Protein AF-A0A814PQA2-F1 (afdb_monomer)

InterPro domains:
  IPR002017 Spectrin repeat [PF00435] (131-188)
  IPR018159 Spectrin/alpha-actinin [SM00150] (56-127)
  IPR018159 Spectrin/alpha-actinin [cd00176] (54-188)

Foldseek 3Di:
DDPDPPPPPPPPPDPPPQPDPVSVVVVVVVVVVVVVVVVVVVVVVVVVVVVVVVVVVVVVVLVVLVVVLVVLVVCCPPVVVVLLVVLVVCVVVVPPCNVVSVVVNVVSVVVSVVSVVVSVVSVVVSVVVVVVVVLVVLVVVVVVVVVVLVVVVPDPCVVDPPPVVVVVVVVVVSVVVVVVCVVSVCVSVVD

Secondary structure (DSSP, 8-state):
-------------------SHHHHHHHHHHHHHHHHHHHHHHHHHHHHHHHHHHHHHHHHHHHHHHHHHHHHHHHHHTHHHHHHHHHHHHHHTT-TTHHHHHHHHHHHHHHHHHHHHHHHHHHHHHHHHHHHHHHHHHHHHHHHHHHHHHHHHT--GGGS-TTHHHHHHHHHHHHHHHHHHHHHHHHHH--

Sequence (191 aa):
MPKTVEIDPLDAREIQVLETAEDIQARRDQVLTHFQNFKDAAKYRREKLEDSREYQYFKRDADELEIWINEKLQICSQDGKALDEFGRQLLDNQHYSSDLIREKLDLLSKSRVLLLDKISEKRRMLQNTSNYFTFERDCDELKLWAKEKLKMALTKDYMDTLNINLKCQKHQQFLNELAAYQPKMDSVILN

Structure (mmCIF, N/CA/C/O backbone):
data_AF-A0A814PQA2-F1
#
_entry.id   AF-A0A814PQA2-F1
#
loop_
_atom_site.group_PDB
_atom_site.id
_atom_site.type_symbol
_atom_site.label_atom_id
_atom_site.label_alt_id
_atom_site.label_comp_id
_atom_site.label_asym_id
_atom_site.label_entity_id
_atom_site.label_seq_id
_atom_site.pdbx_PDB_ins_code
_atom_site.Cartn_x
_atom_site.Cartn_y
_atom_site.Cartn_z
_atom_site.occupancy
_atom_site.B_iso_or_equiv
_atom_site.auth_seq_id
_atom_site.auth_comp_id
_atom_site.auth_asym_id
_atom_site.auth_atom_id
_atom_site.pdbx_PDB_model_num
ATOM 1 N N . MET A 1 1 ? 18.345 3.958 -5.032 1.00 36.75 1 MET A N 1
ATOM 2 C CA . MET A 1 1 ? 19.522 4.593 -5.665 1.00 36.75 1 MET A CA 1
ATOM 3 C C . MET A 1 1 ? 19.108 5.156 -7.016 1.00 36.75 1 MET A C 1
ATOM 5 O O . MET A 1 1 ? 18.357 4.480 -7.712 1.00 36.75 1 MET A O 1
ATOM 9 N N . PRO A 1 2 ? 19.494 6.395 -7.359 1.00 34.91 2 PRO A N 1
ATOM 10 C CA . PRO A 1 2 ? 19.131 6.997 -8.636 1.00 34.91 2 PRO A CA 1
ATOM 11 C C . PRO A 1 2 ? 19.832 6.227 -9.760 1.00 34.91 2 PRO A C 1
ATOM 13 O O . PRO A 1 2 ? 21.045 6.046 -9.719 1.00 34.91 2 PRO A O 1
ATOM 16 N N . LYS A 1 3 ? 19.065 5.741 -10.744 1.00 40.59 3 LYS A N 1
ATOM 17 C CA . LYS A 1 3 ? 19.622 5.149 -11.963 1.00 40.59 3 LYS A CA 1
ATOM 18 C C . LYS A 1 3 ? 20.429 6.233 -12.672 1.00 40.59 3 LYS A C 1
ATOM 20 O O . LYS A 1 3 ? 19.851 7.199 -13.173 1.00 40.59 3 LYS A O 1
ATOM 25 N N . THR A 1 4 ? 21.749 6.081 -12.679 1.00 35.53 4 THR A N 1
ATOM 26 C CA . THR A 1 4 ? 22.634 6.787 -13.598 1.00 35.53 4 THR A CA 1
ATOM 27 C C . THR A 1 4 ? 22.129 6.450 -14.993 1.00 35.53 4 THR A C 1
ATOM 29 O O . THR A 1 4 ? 22.184 5.300 -15.421 1.00 35.53 4 THR A O 1
ATOM 32 N N . VAL A 1 5 ? 21.528 7.426 -15.668 1.00 43.16 5 VAL A N 1
ATOM 33 C CA . VAL A 1 5 ? 21.372 7.350 -17.116 1.00 43.16 5 VAL A CA 1
ATOM 34 C C . VAL A 1 5 ? 22.805 7.280 -17.625 1.00 43.16 5 VAL A C 1
ATOM 36 O O . VAL A 1 5 ? 23.539 8.252 -17.460 1.00 43.16 5 VAL A O 1
ATOM 39 N N . GLU A 1 6 ? 23.240 6.115 -18.109 1.00 37.78 6 GLU A N 1
ATOM 40 C CA . GLU A 1 6 ? 24.481 6.012 -18.873 1.00 37.78 6 GLU A CA 1
ATOM 41 C C . GLU A 1 6 ? 24.311 6.960 -20.058 1.00 37.78 6 GLU A C 1
ATOM 43 O O . GLU A 1 6 ? 23.588 6.677 -21.013 1.00 37.78 6 GLU A O 1
ATOM 48 N N . ILE A 1 7 ? 24.884 8.154 -19.926 1.00 43.78 7 ILE A N 1
ATOM 49 C CA . ILE A 1 7 ? 25.103 9.044 -21.049 1.00 43.78 7 ILE A CA 1
ATOM 50 C C . ILE A 1 7 ? 26.187 8.323 -21.833 1.00 43.78 7 ILE A C 1
ATOM 52 O O . ILE A 1 7 ? 27.337 8.290 -21.395 1.00 43.78 7 ILE A O 1
ATOM 56 N N . ASP A 1 8 ? 25.773 7.663 -22.913 1.00 45.12 8 ASP A N 1
ATOM 57 C CA . ASP A 1 8 ? 26.665 7.094 -23.917 1.00 45.12 8 ASP A CA 1
ATOM 58 C C . ASP A 1 8 ? 27.772 8.136 -24.166 1.00 45.12 8 ASP A C 1
ATOM 60 O O . ASP A 1 8 ? 27.434 9.293 -24.468 1.00 45.12 8 ASP A O 1
ATOM 64 N N . PRO A 1 9 ? 29.057 7.818 -23.893 1.00 43.25 9 PRO A N 1
ATOM 65 C CA . PRO A 1 9 ? 30.121 8.795 -24.026 1.00 43.25 9 PRO A CA 1
ATOM 66 C C . PRO A 1 9 ? 30.041 9.297 -25.452 1.00 43.25 9 PRO A C 1
ATOM 68 O O . PRO A 1 9 ? 29.986 8.465 -26.351 1.00 43.25 9 PRO A O 1
ATOM 71 N N . LEU A 1 10 ? 29.955 10.624 -25.620 1.00 45.09 10 LEU A N 1
ATOM 72 C CA . LEU A 1 10 ? 29.924 11.297 -26.914 1.00 45.09 10 LEU A CA 1
ATOM 73 C C . LEU A 1 10 ? 30.873 10.570 -27.855 1.00 45.09 10 LEU A C 1
ATOM 75 O O . LEU A 1 10 ? 32.088 10.758 -27.795 1.00 45.09 10 LEU A O 1
ATOM 79 N N . ASP A 1 11 ? 30.278 9.706 -28.672 1.00 44.72 11 ASP A N 1
ATOM 80 C CA . ASP A 1 11 ? 30.928 9.049 -29.776 1.00 44.72 11 ASP A CA 1
ATOM 81 C C . ASP A 1 11 ? 31.532 10.210 -30.549 1.00 44.72 11 ASP A C 1
ATOM 83 O O . ASP A 1 11 ? 30.814 11.148 -30.929 1.00 44.72 11 ASP A O 1
ATOM 87 N N . ALA A 1 12 ? 32.860 10.245 -30.619 1.00 45.31 12 ALA A N 1
ATOM 88 C CA . ALA A 1 12 ? 33.601 11.247 -31.358 1.00 45.31 12 ALA A CA 1
ATOM 89 C C . ALA A 1 12 ? 33.319 10.974 -32.835 1.00 45.31 12 ALA A C 1
ATOM 91 O O . ALA A 1 12 ? 34.151 10.436 -33.557 1.00 45.31 12 ALA A O 1
ATOM 92 N N . ARG A 1 13 ? 32.081 11.254 -33.251 1.00 50.56 13 ARG A N 1
ATOM 93 C CA . ARG A 1 13 ? 31.590 11.010 -34.591 1.00 50.56 13 ARG A CA 1
ATOM 94 C C . ARG A 1 13 ? 32.441 11.882 -35.481 1.00 50.56 13 ARG A C 1
ATOM 96 O O . ARG A 1 13 ? 32.451 13.105 -35.315 1.00 50.56 13 ARG A O 1
ATOM 103 N N . GLU A 1 14 ? 33.172 11.224 -36.373 1.00 48.69 14 GLU A N 1
ATOM 104 C CA . GLU A 1 14 ? 33.804 11.838 -37.529 1.00 48.69 14 GLU A CA 1
ATOM 105 C C . GLU A 1 14 ? 32.905 12.972 -38.024 1.00 48.69 14 GLU A C 1
ATOM 107 O O . GLU A 1 14 ? 31.704 12.779 -38.241 1.00 48.69 14 GLU A O 1
ATOM 112 N N . ILE A 1 15 ? 33.458 14.183 -38.105 1.00 53.94 15 ILE A N 1
ATOM 113 C CA . ILE A 1 15 ? 32.728 15.337 -38.620 1.00 53.94 15 ILE A CA 1
ATOM 114 C C . ILE A 1 15 ? 32.440 15.024 -40.087 1.00 53.94 15 ILE A C 1
ATOM 116 O O . ILE A 1 15 ? 33.298 15.199 -40.948 1.00 53.94 15 ILE A O 1
ATOM 120 N N . GLN A 1 16 ? 31.249 14.492 -40.349 1.00 60.44 16 GLN A N 1
ATOM 121 C CA . GLN A 1 16 ? 30.811 14.139 -41.687 1.00 60.44 16 GLN A CA 1
ATOM 122 C C . GLN A 1 16 ? 30.688 15.442 -42.485 1.00 60.44 16 GLN A C 1
ATOM 124 O O . GLN A 1 16 ? 29.898 16.322 -42.129 1.00 60.44 16 GLN A O 1
ATOM 129 N N . VAL A 1 17 ? 31.527 15.600 -43.510 1.00 68.69 17 VAL A N 1
ATOM 130 C CA . VAL A 1 17 ? 31.491 16.763 -44.401 1.00 68.69 17 VAL A CA 1
ATOM 131 C C . VAL A 1 17 ? 30.177 16.692 -45.177 1.00 68.69 17 VAL A C 1
ATOM 133 O O . VAL A 1 17 ? 29.925 15.725 -45.887 1.00 68.69 17 VAL A O 1
ATOM 136 N N . LEU A 1 18 ? 29.302 17.677 -44.972 1.00 73.56 18 LEU A N 1
ATOM 137 C CA . LEU A 1 18 ? 28.007 17.754 -45.647 1.00 73.56 18 LEU A CA 1
ATOM 138 C C . LEU A 1 18 ? 28.237 18.386 -47.025 1.00 73.56 18 LEU A C 1
ATOM 140 O O . LEU A 1 18 ? 28.401 19.603 -47.120 1.00 73.56 18 LEU A O 1
ATOM 144 N N . GLU A 1 19 ? 28.309 17.569 -48.073 1.00 72.81 19 GLU A N 1
ATOM 145 C CA . GLU A 1 19 ? 28.659 18.025 -49.427 1.00 72.81 19 GLU A CA 1
ATOM 146 C C . GLU A 1 19 ? 27.420 18.337 -50.277 1.00 72.81 19 GLU A C 1
ATOM 148 O O . GLU A 1 19 ? 27.495 19.123 -51.224 1.00 72.81 19 GLU A O 1
ATOM 153 N N . THR A 1 20 ? 26.260 17.776 -49.919 1.00 83.00 20 THR A N 1
ATOM 154 C CA . THR A 1 20 ? 25.010 17.927 -50.673 1.00 83.00 20 THR A CA 1
ATOM 155 C C . THR A 1 20 ? 23.864 18.498 -49.832 1.00 83.00 20 THR A C 1
ATOM 157 O O . THR A 1 20 ? 23.856 18.456 -48.599 1.00 83.00 20 THR A O 1
ATOM 160 N N . ALA A 1 21 ? 22.838 19.027 -50.508 1.00 83.31 21 ALA A N 1
ATOM 161 C CA . ALA A 1 21 ? 21.608 19.471 -49.850 1.00 83.31 21 ALA A CA 1
ATOM 162 C C . ALA A 1 21 ? 20.880 18.319 -49.125 1.00 83.31 21 ALA A C 1
ATOM 164 O O . ALA A 1 21 ? 20.227 18.552 -48.107 1.00 83.31 21 ALA A O 1
ATOM 165 N N . GLU A 1 22 ? 21.023 17.085 -49.617 1.00 87.31 22 GLU A N 1
ATOM 166 C CA . GLU A 1 22 ? 20.466 15.880 -48.998 1.00 87.31 22 GLU A CA 1
ATOM 167 C C . GLU A 1 22 ? 21.174 15.547 -47.678 1.00 87.31 22 GLU A C 1
ATOM 169 O O . GLU A 1 22 ? 20.495 15.256 -46.694 1.00 87.31 22 GLU A O 1
ATOM 174 N N . ASP A 1 23 ? 22.501 15.700 -47.599 1.00 82.00 23 ASP A N 1
ATOM 175 C CA . ASP A 1 23 ? 23.265 15.492 -46.357 1.00 82.00 23 ASP A CA 1
ATOM 176 C C . ASP A 1 23 ? 22.844 16.481 -45.263 1.00 82.00 23 ASP A C 1
ATOM 178 O O . ASP A 1 23 ? 22.648 16.118 -44.098 1.00 82.00 23 ASP A O 1
ATOM 182 N N . ILE A 1 24 ? 22.649 17.748 -45.644 1.00 85.25 24 ILE A N 1
ATOM 183 C CA . ILE A 1 24 ? 22.168 18.798 -44.739 1.00 85.25 24 ILE A CA 1
ATOM 184 C C . ILE A 1 24 ? 20.752 18.472 -44.250 1.00 85.25 24 ILE A C 1
ATOM 186 O O . ILE A 1 24 ? 20.459 18.623 -43.058 1.00 85.25 24 ILE A O 1
ATOM 190 N N . GLN A 1 25 ? 19.880 17.999 -45.142 1.00 88.75 25 GLN A N 1
ATOM 191 C CA . GLN A 1 25 ? 18.512 17.628 -44.796 1.00 88.75 25 GLN A CA 1
ATOM 192 C C . GLN A 1 25 ? 18.475 16.399 -43.873 1.00 88.75 25 GLN A C 1
ATOM 194 O O . GLN A 1 25 ? 17.820 16.443 -42.833 1.00 88.75 25 GLN A O 1
ATOM 199 N N . ALA A 1 26 ? 19.260 15.360 -44.159 1.00 85.62 26 ALA A N 1
ATOM 200 C CA . ALA A 1 26 ? 19.385 14.185 -43.300 1.00 85.62 26 ALA A CA 1
ATOM 201 C C . ALA A 1 26 ? 19.917 14.553 -41.905 1.00 85.62 26 ALA A C 1
ATOM 203 O O . ALA A 1 26 ? 19.399 14.086 -40.885 1.00 85.62 26 ALA A O 1
ATOM 204 N N . ARG A 1 27 ? 20.916 15.445 -41.830 1.00 85.06 27 ARG A N 1
ATOM 205 C CA . ARG A 1 27 ? 21.445 15.929 -40.550 1.00 85.06 27 ARG A CA 1
ATOM 206 C C . ARG A 1 27 ? 20.398 16.717 -39.766 1.00 85.06 27 ARG A C 1
ATOM 208 O O . ARG A 1 27 ? 20.281 16.532 -38.552 1.00 85.06 27 ARG A O 1
ATOM 215 N N . ARG A 1 28 ? 19.617 17.562 -40.441 1.00 87.31 28 ARG A N 1
ATOM 216 C CA . ARG A 1 28 ? 18.492 18.289 -39.840 1.00 87.31 28 ARG A CA 1
ATOM 217 C C . ARG A 1 28 ? 17.447 17.326 -39.281 1.00 87.31 28 ARG A C 1
ATOM 219 O O . ARG A 1 28 ? 17.040 17.493 -38.133 1.00 87.31 28 ARG A O 1
ATOM 226 N N . ASP A 1 29 ? 17.057 16.309 -40.041 1.00 92.62 29 ASP A N 1
ATOM 227 C CA . ASP A 1 29 ? 16.039 15.342 -39.622 1.00 92.62 29 ASP A CA 1
ATOM 228 C C . ASP A 1 29 ? 16.511 14.493 -38.435 1.00 92.62 29 ASP A C 1
ATOM 230 O O . ASP A 1 29 ? 15.745 14.260 -37.494 1.00 92.62 29 ASP A O 1
ATOM 234 N N . GLN A 1 30 ? 17.796 14.124 -38.392 1.00 89.31 30 GLN A N 1
ATOM 235 C CA . GLN A 1 30 ? 18.396 13.493 -37.213 1.00 89.31 30 GLN A CA 1
ATOM 236 C C . GLN A 1 30 ? 18.302 14.389 -35.975 1.00 89.31 30 GLN A C 1
ATOM 238 O O . GLN A 1 30 ? 17.867 13.922 -34.920 1.00 89.31 30 GLN A O 1
ATOM 243 N N . VAL A 1 31 ? 18.690 15.665 -36.089 1.00 91.25 31 VAL A N 1
ATOM 244 C CA . VAL A 1 31 ? 18.650 16.623 -34.971 1.00 91.25 31 VAL A CA 1
ATOM 245 C C . VAL A 1 31 ? 17.216 16.833 -34.486 1.00 91.25 31 VAL A C 1
ATOM 247 O O . VAL A 1 31 ? 16.972 16.799 -33.280 1.00 91.25 31 VAL A O 1
ATOM 250 N N . LEU A 1 32 ? 16.258 16.991 -35.403 1.00 92.69 32 LEU A N 1
ATOM 251 C CA . LEU A 1 32 ? 14.841 17.129 -35.063 1.00 92.69 32 LEU A CA 1
ATOM 252 C C . LEU A 1 32 ? 14.309 15.882 -34.349 1.00 92.69 32 LEU A C 1
ATOM 254 O O . LEU A 1 32 ? 13.654 16.006 -33.316 1.00 92.69 32 LEU A O 1
ATOM 258 N N . THR A 1 33 ? 14.658 14.692 -34.840 1.00 92.50 33 THR A N 1
ATOM 259 C CA . THR A 1 33 ? 14.286 13.417 -34.210 1.00 92.50 33 THR A CA 1
ATOM 260 C C . THR A 1 33 ? 14.880 13.295 -32.806 1.00 92.50 33 THR A C 1
ATOM 262 O O . THR A 1 33 ? 14.175 12.947 -31.862 1.00 92.50 33 THR A O 1
ATOM 265 N N . HIS A 1 34 ? 16.160 13.633 -32.625 1.00 90.94 34 HIS A N 1
ATOM 266 C CA . HIS A 1 34 ? 16.811 13.586 -31.310 1.00 90.94 34 HIS A CA 1
ATOM 267 C C . HIS A 1 34 ? 16.177 14.576 -30.332 1.00 90.94 34 HIS A C 1
ATOM 269 O O . HIS A 1 34 ? 15.944 14.241 -29.171 1.00 90.94 34 HIS A O 1
ATOM 275 N N . PHE A 1 35 ? 15.858 15.783 -30.800 1.00 90.75 35 PHE A N 1
ATOM 276 C CA . PHE A 1 35 ? 15.191 16.784 -29.980 1.00 90.75 35 PHE A CA 1
ATOM 277 C C . PHE A 1 35 ? 13.774 16.356 -29.586 1.00 90.75 35 PHE A C 1
ATOM 279 O O . PHE A 1 35 ? 13.361 16.586 -28.448 1.00 90.75 35 PHE A O 1
ATOM 286 N N . GLN A 1 36 ? 13.046 15.693 -30.489 1.00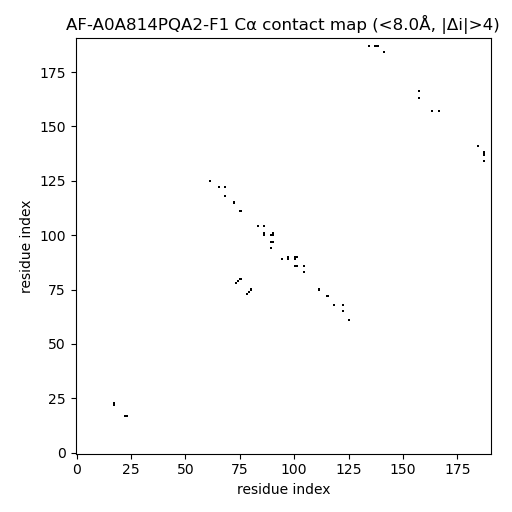 92.62 36 GLN A N 1
ATOM 287 C CA . GLN A 1 36 ? 11.733 15.133 -30.185 1.00 92.62 36 GLN A CA 1
ATOM 288 C C . GLN A 1 36 ? 11.833 14.017 -29.135 1.00 92.62 36 GLN A C 1
ATOM 290 O O . GLN A 1 36 ? 11.173 14.101 -28.102 1.00 92.62 36 GLN A O 1
ATOM 295 N N . ASN A 1 37 ? 12.750 13.062 -29.315 1.00 90.81 37 ASN A N 1
ATOM 296 C CA . ASN A 1 37 ? 13.004 12.000 -28.335 1.00 90.81 37 ASN A CA 1
ATOM 297 C C . ASN A 1 37 ? 13.375 12.562 -26.953 1.00 90.81 37 ASN A C 1
ATOM 299 O O . ASN A 1 37 ? 12.915 12.063 -25.926 1.00 90.81 37 ASN A O 1
ATOM 303 N N . PHE A 1 38 ? 14.187 13.623 -26.911 1.00 90.31 38 PHE A N 1
ATOM 304 C CA . PHE A 1 38 ? 14.533 14.308 -25.666 1.00 90.31 38 PHE A CA 1
ATOM 305 C C . PHE A 1 38 ? 13.305 14.928 -24.986 1.00 90.31 38 PHE A C 1
ATOM 307 O O . PHE A 1 38 ? 13.135 14.771 -23.776 1.00 90.31 38 PHE A O 1
ATOM 314 N N . LYS A 1 39 ? 12.430 15.606 -25.743 1.00 94.38 39 LYS A N 1
ATOM 315 C CA . LYS A 1 39 ? 11.179 16.162 -25.205 1.00 94.38 39 LYS A CA 1
ATOM 316 C C . LYS A 1 39 ? 10.282 15.076 -24.627 1.00 94.38 39 LYS A C 1
ATOM 318 O O . LYS A 1 39 ? 9.760 15.251 -23.525 1.00 94.38 39 LYS A O 1
ATOM 323 N N . ASP A 1 40 ? 10.143 13.962 -25.335 1.00 93.50 40 ASP A N 1
ATOM 324 C CA . ASP A 1 40 ? 9.318 12.840 -24.892 1.00 93.50 40 ASP A CA 1
ATOM 325 C C . ASP A 1 40 ? 9.893 12.211 -23.613 1.00 93.50 40 ASP A C 1
ATOM 327 O O . ASP A 1 40 ? 9.163 11.996 -22.644 1.00 93.50 40 ASP A O 1
ATOM 331 N N . ALA A 1 41 ? 11.217 12.037 -23.536 1.00 88.62 41 ALA A N 1
ATOM 332 C CA . ALA A 1 41 ? 11.896 11.562 -22.330 1.00 88.62 41 ALA A CA 1
ATOM 333 C C . ALA A 1 41 ? 11.748 12.530 -21.139 1.00 88.62 41 ALA A C 1
ATOM 335 O O . ALA A 1 41 ? 11.527 12.095 -20.004 1.00 88.62 41 ALA A O 1
ATOM 336 N N . ALA A 1 42 ? 11.840 13.842 -21.375 1.00 90.88 42 ALA A N 1
ATOM 337 C CA . ALA A 1 42 ? 11.650 14.857 -20.341 1.00 90.88 42 ALA A CA 1
ATOM 338 C C . ALA A 1 42 ? 10.205 14.870 -19.815 1.00 90.88 42 ALA A C 1
ATOM 340 O O . ALA A 1 42 ? 9.992 14.941 -18.600 1.00 90.88 42 ALA A O 1
ATOM 341 N N . LYS A 1 43 ? 9.216 14.744 -20.710 1.00 92.94 43 LYS A N 1
ATOM 342 C CA . LYS A 1 43 ? 7.798 14.628 -20.347 1.00 92.94 43 LYS A CA 1
ATOM 343 C C . LYS A 1 43 ? 7.546 13.373 -19.512 1.00 92.94 43 LYS A C 1
ATOM 345 O O . LYS A 1 43 ? 6.982 13.488 -18.427 1.00 92.94 43 LYS A O 1
ATOM 350 N N . TYR A 1 44 ? 8.044 12.224 -19.963 1.00 89.75 44 TYR A N 1
ATOM 351 C CA . TYR A 1 44 ? 7.936 10.960 -19.237 1.00 89.75 44 TYR A CA 1
ATOM 352 C C . TYR A 1 44 ? 8.557 11.044 -17.835 1.00 89.75 44 TYR A C 1
ATOM 354 O O . TYR A 1 44 ? 7.964 10.608 -16.850 1.00 89.75 44 TYR A O 1
ATOM 362 N N . ARG A 1 45 ? 9.740 11.662 -17.705 1.00 90.50 45 ARG A N 1
ATOM 363 C CA . ARG A 1 45 ? 10.377 11.868 -16.396 1.00 90.50 45 ARG A CA 1
ATOM 364 C C . ARG A 1 45 ? 9.508 12.714 -15.466 1.00 90.50 45 ARG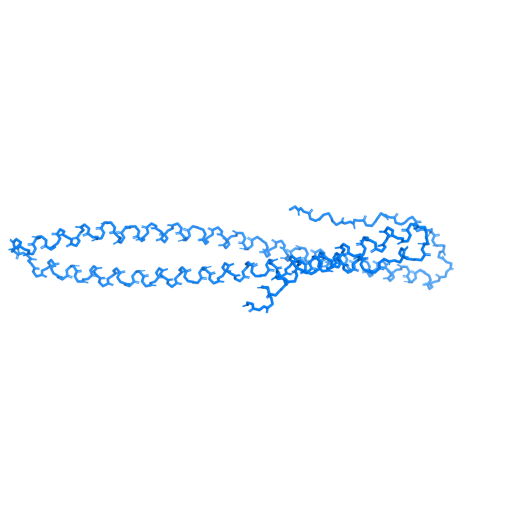 A C 1
ATOM 366 O O . ARG A 1 45 ? 9.431 12.399 -14.283 1.00 90.50 45 ARG A O 1
ATOM 373 N N . ARG A 1 46 ? 8.889 13.785 -15.973 1.00 92.50 46 ARG A N 1
ATOM 374 C CA . ARG A 1 46 ? 7.995 14.638 -15.176 1.00 92.50 46 ARG A CA 1
ATOM 375 C C . ARG A 1 46 ? 6.796 13.846 -14.662 1.00 92.50 46 ARG A C 1
ATOM 377 O O . ARG A 1 46 ? 6.539 13.897 -13.467 1.00 92.50 46 ARG A O 1
ATOM 384 N N . GLU A 1 47 ? 6.144 13.077 -15.531 1.00 91.31 47 GLU A N 1
ATOM 385 C CA . GLU A 1 47 ? 5.026 12.199 -15.156 1.00 91.31 47 GLU A CA 1
ATOM 386 C C . GLU A 1 47 ? 5.453 11.217 -14.055 1.00 91.31 47 GLU A C 1
ATOM 388 O O . GLU A 1 47 ? 4.818 11.145 -13.011 1.00 91.31 47 GLU A O 1
ATOM 393 N N . LYS A 1 48 ? 6.618 10.567 -14.188 1.00 86.25 48 LYS A N 1
ATOM 394 C CA . LYS A 1 48 ? 7.129 9.658 -13.145 1.00 86.25 48 LYS A CA 1
ATOM 395 C C . LYS A 1 48 ? 7.489 10.327 -11.822 1.00 86.25 48 LYS A C 1
ATOM 397 O O . LYS A 1 48 ? 7.395 9.690 -10.773 1.00 86.25 48 LYS A O 1
ATOM 402 N N . LEU A 1 49 ? 7.908 11.588 -11.844 1.00 84.19 49 LEU A N 1
ATOM 403 C CA . LEU A 1 49 ? 8.138 12.351 -10.617 1.00 84.19 49 LEU A CA 1
ATOM 404 C C . LEU A 1 49 ? 6.819 12.743 -9.942 1.00 84.19 49 LEU A C 1
ATOM 406 O O . LEU A 1 49 ? 6.743 12.716 -8.715 1.00 84.19 49 LEU A O 1
ATOM 410 N N . GLU A 1 50 ? 5.798 13.087 -10.727 1.00 89.38 50 GLU A N 1
ATOM 411 C CA . GLU A 1 50 ? 4.446 13.368 -10.237 1.00 89.38 50 GLU A CA 1
ATOM 412 C C . GLU A 1 50 ? 3.828 12.106 -9.611 1.00 89.38 50 GLU A C 1
ATOM 414 O O . GLU A 1 50 ? 3.481 12.156 -8.429 1.00 89.38 50 GLU A O 1
ATOM 419 N N . ASP A 1 51 ? 3.852 10.966 -10.317 1.00 82.19 51 ASP A N 1
ATOM 420 C CA . ASP A 1 51 ? 3.425 9.649 -9.810 1.00 82.19 51 ASP A CA 1
ATOM 421 C C . ASP A 1 51 ? 4.117 9.316 -8.473 1.00 82.19 51 ASP A C 1
ATOM 423 O O . ASP A 1 51 ? 3.486 8.959 -7.476 1.00 82.19 51 ASP A O 1
ATOM 427 N N . SER A 1 52 ? 5.449 9.468 -8.421 1.00 82.94 52 SER A N 1
ATOM 428 C CA . SER A 1 52 ? 6.229 9.165 -7.217 1.00 82.94 52 SER A CA 1
ATOM 429 C C . SER A 1 52 ? 5.872 10.077 -6.046 1.00 82.94 52 SER A C 1
ATOM 431 O O . SER A 1 52 ? 5.940 9.639 -4.897 1.00 82.94 52 SER A O 1
ATOM 433 N N . ARG A 1 53 ? 5.551 11.346 -6.305 1.00 84.75 53 ARG A N 1
ATOM 434 C CA . ARG A 1 53 ? 5.156 12.296 -5.264 1.00 84.75 53 ARG A CA 1
ATOM 435 C C . ARG A 1 53 ? 3.780 11.940 -4.708 1.00 84.75 53 ARG A C 1
ATOM 437 O O . ARG A 1 53 ? 3.611 11.927 -3.492 1.00 84.75 53 ARG A O 1
ATOM 444 N N . GLU A 1 54 ? 2.821 11.642 -5.578 1.00 83.81 54 GLU A N 1
ATOM 445 C CA . GLU A 1 54 ? 1.473 11.219 -5.182 1.00 83.81 54 GLU A CA 1
ATOM 446 C C . GLU A 1 54 ? 1.512 9.948 -4.335 1.00 83.81 54 GLU A C 1
ATOM 448 O O . GLU A 1 54 ? 0.884 9.891 -3.278 1.00 83.81 54 GLU A O 1
ATOM 453 N N . TYR A 1 55 ? 2.344 8.980 -4.723 1.00 83.88 55 TYR A N 1
ATOM 454 C CA . TYR A 1 55 ? 2.564 7.773 -3.933 1.00 83.88 55 TYR A CA 1
ATOM 455 C C . TYR A 1 55 ? 3.107 8.069 -2.527 1.00 83.88 55 TYR A C 1
ATOM 457 O O . TYR A 1 55 ? 2.635 7.490 -1.552 1.00 83.88 55 TYR A O 1
ATOM 465 N N . GLN A 1 56 ? 4.079 8.977 -2.389 1.00 81.50 56 GLN A N 1
ATOM 466 C CA . GLN A 1 56 ? 4.625 9.335 -1.073 1.00 81.50 56 GLN A CA 1
ATOM 467 C C . GLN A 1 56 ? 3.569 9.977 -0.167 1.00 81.50 56 GLN A C 1
ATOM 469 O O . GLN A 1 56 ? 3.527 9.670 1.024 1.00 81.50 56 GLN A O 1
ATOM 474 N N . TYR A 1 57 ? 2.696 10.823 -0.723 1.00 84.06 57 TYR A N 1
ATOM 475 C CA . TYR A 1 57 ? 1.566 11.372 0.027 1.00 84.06 57 TYR A CA 1
ATOM 476 C C . TYR A 1 57 ? 0.599 10.277 0.462 1.00 84.06 57 TYR A C 1
ATOM 478 O O . TYR A 1 57 ? 0.316 10.168 1.650 1.00 84.06 57 TYR A O 1
ATOM 486 N N . PHE A 1 58 ? 0.174 9.419 -0.467 1.00 85.94 58 PHE A N 1
ATOM 487 C CA . PHE A 1 58 ? -0.694 8.291 -0.146 1.00 85.94 58 PHE A CA 1
ATOM 488 C C . PHE A 1 58 ? -0.097 7.401 0.951 1.00 85.94 58 PHE A C 1
ATOM 490 O O . PHE A 1 58 ? -0.794 7.053 1.899 1.00 85.94 58 PHE A O 1
ATOM 497 N N . LYS A 1 59 ? 1.195 7.058 0.853 1.00 83.25 59 LYS A N 1
ATOM 498 C CA . LYS A 1 59 ? 1.878 6.218 1.840 1.00 83.25 59 LYS A CA 1
ATOM 499 C C . LYS A 1 59 ? 1.863 6.864 3.224 1.00 83.25 59 LYS A C 1
ATOM 501 O O . LYS A 1 59 ? 1.516 6.199 4.191 1.00 83.25 59 LYS A O 1
ATOM 506 N N . ARG A 1 60 ? 2.227 8.144 3.320 1.00 85.94 60 ARG A N 1
ATOM 507 C CA . ARG A 1 60 ? 2.194 8.870 4.595 1.00 85.94 60 ARG A CA 1
ATOM 508 C C . ARG A 1 60 ? 0.780 8.878 5.177 1.00 85.94 60 ARG A C 1
ATOM 510 O O . ARG A 1 60 ? 0.607 8.551 6.343 1.00 85.94 60 ARG A O 1
ATOM 517 N N . ASP A 1 61 ? -0.216 9.207 4.361 1.00 86.00 61 ASP A N 1
ATOM 518 C CA . ASP A 1 61 ? -1.609 9.281 4.804 1.00 86.00 61 ASP A CA 1
ATOM 519 C C . ASP A 1 61 ? -2.135 7.894 5.238 1.00 86.00 61 ASP A C 1
ATOM 521 O O . ASP A 1 61 ? -2.915 7.787 6.184 1.00 86.00 61 ASP A O 1
ATOM 525 N N . ALA A 1 62 ? -1.682 6.817 4.589 1.00 83.31 62 ALA A N 1
ATOM 526 C CA . ALA A 1 62 ? -1.969 5.440 4.984 1.00 83.31 62 ALA A CA 1
ATOM 527 C C . ALA A 1 62 ? -1.313 5.065 6.324 1.00 83.31 62 ALA A C 1
ATOM 529 O O . ALA A 1 62 ? -1.991 4.488 7.175 1.00 83.31 62 ALA A O 1
ATOM 530 N N . ASP A 1 63 ? -0.041 5.426 6.530 1.00 85.94 63 ASP A N 1
ATOM 531 C CA . ASP A 1 63 ? 0.686 5.195 7.786 1.00 85.94 63 ASP A CA 1
ATOM 532 C C . ASP A 1 63 ? 0.001 5.948 8.953 1.00 85.94 63 ASP A C 1
ATOM 534 O O . ASP A 1 63 ? -0.238 5.384 10.024 1.00 85.94 63 ASP A O 1
ATOM 538 N N . GLU A 1 64 ? -0.393 7.209 8.740 1.00 89.06 64 GLU A N 1
ATOM 539 C CA . GLU A 1 64 ? -1.154 8.008 9.714 1.00 89.06 64 GLU A CA 1
ATOM 540 C C . GLU A 1 64 ? -2.520 7.380 10.028 1.00 89.06 64 GLU A C 1
ATOM 542 O O . GLU A 1 64 ? -2.932 7.301 11.191 1.00 89.06 64 GLU A O 1
ATOM 547 N N . LEU A 1 65 ? -3.219 6.888 9.002 1.00 86.31 65 LEU A N 1
ATOM 548 C CA . LEU A 1 65 ? -4.498 6.210 9.176 1.00 86.31 65 LEU A CA 1
ATOM 549 C C . LEU A 1 65 ? -4.348 4.892 9.947 1.00 86.31 65 LEU A C 1
ATOM 551 O O . LEU A 1 65 ? -5.222 4.557 10.747 1.00 86.31 65 LEU A O 1
ATOM 555 N N . GLU A 1 66 ? -3.263 4.146 9.740 1.00 85.75 66 GLU A N 1
ATOM 556 C CA . GLU A 1 66 ? -2.981 2.917 10.483 1.00 85.75 66 GLU A CA 1
ATOM 557 C C . GLU A 1 66 ? -2.749 3.196 11.973 1.00 85.75 66 GLU A C 1
ATOM 559 O O . GLU A 1 66 ? -3.329 2.512 12.825 1.00 85.75 66 GLU A O 1
ATOM 564 N N . ILE A 1 67 ? -1.977 4.238 12.296 1.00 89.62 67 ILE A N 1
ATOM 565 C CA . ILE A 1 67 ? -1.791 4.707 13.676 1.00 89.62 67 ILE A CA 1
ATOM 566 C C . ILE A 1 67 ? -3.148 5.049 14.296 1.00 89.62 67 ILE A C 1
ATOM 568 O O . ILE A 1 67 ? -3.503 4.505 15.343 1.00 89.62 67 ILE A O 1
ATOM 572 N N . TRP A 1 68 ? -3.949 5.870 13.611 1.00 89.69 68 TRP A N 1
ATOM 573 C CA . TRP A 1 68 ? -5.275 6.261 14.088 1.00 89.69 68 TRP A CA 1
ATOM 574 C C . TRP A 1 68 ? -6.201 5.054 14.305 1.00 89.69 68 TRP A C 1
ATOM 576 O O . TRP A 1 68 ? -6.904 4.975 15.314 1.00 89.69 68 TRP A O 1
ATOM 586 N N . ILE A 1 69 ? -6.192 4.079 13.390 1.00 84.81 69 ILE A N 1
ATOM 587 C CA . ILE A 1 69 ? -6.951 2.829 13.530 1.00 84.81 69 ILE A CA 1
ATOM 588 C C . ILE A 1 69 ? -6.540 2.093 14.809 1.00 84.81 69 ILE A C 1
ATOM 590 O O . ILE A 1 69 ? -7.406 1.660 15.573 1.00 84.81 69 ILE A O 1
ATOM 594 N N . ASN A 1 70 ? -5.238 1.953 15.055 1.00 87.06 70 ASN A N 1
ATOM 595 C CA . ASN A 1 70 ? -4.728 1.241 16.222 1.00 87.06 70 ASN A CA 1
ATOM 596 C C . ASN A 1 70 ? -5.108 1.951 17.532 1.00 87.06 70 ASN A C 1
ATOM 598 O O . ASN A 1 70 ? -5.557 1.287 18.469 1.00 87.06 70 ASN A O 1
ATOM 602 N N . GLU A 1 71 ? -5.058 3.284 17.569 1.00 87.38 71 GLU A N 1
ATOM 603 C CA . GLU A 1 71 ? -5.546 4.079 18.704 1.00 87.38 71 GLU A CA 1
ATOM 604 C C . GLU A 1 71 ? -7.042 3.845 18.970 1.00 87.38 71 GLU A C 1
ATOM 606 O O . GLU A 1 71 ? -7.452 3.589 20.106 1.00 87.38 71 GLU A O 1
ATOM 611 N N . LYS A 1 72 ? -7.888 3.883 17.929 1.00 84.94 72 LYS A N 1
ATOM 612 C CA . LYS A 1 72 ? -9.335 3.653 18.088 1.00 84.94 72 LYS A CA 1
ATOM 613 C C . LYS A 1 72 ? -9.659 2.237 18.546 1.00 84.94 72 LYS A C 1
ATOM 615 O O . LYS A 1 72 ? -10.567 2.061 19.362 1.00 84.94 72 LYS A O 1
ATOM 620 N N . LEU A 1 73 ? -8.918 1.240 18.069 1.00 82.88 73 LEU A N 1
ATOM 621 C CA . LEU A 1 73 ? -9.055 -0.140 18.534 1.00 82.88 73 LEU A CA 1
ATOM 622 C C . LEU A 1 73 ? -8.687 -0.281 20.011 1.00 82.88 73 LEU A C 1
ATOM 624 O O . LEU A 1 73 ? -9.390 -0.979 20.745 1.00 82.88 73 LEU A O 1
ATOM 628 N N . GLN A 1 74 ? -7.636 0.404 20.463 1.00 82.75 74 GLN A N 1
ATOM 629 C CA . GLN A 1 74 ? -7.238 0.388 21.866 1.00 82.75 74 GLN A CA 1
ATOM 630 C C . GLN A 1 74 ? -8.322 0.992 22.769 1.00 82.75 74 GLN A C 1
ATOM 632 O O . GLN A 1 74 ? -8.712 0.348 23.744 1.00 82.75 74 GLN A O 1
ATOM 637 N N . ILE A 1 75 ? -8.880 2.152 22.400 1.00 78.94 75 ILE A N 1
ATOM 638 C CA . ILE A 1 75 ? -9.988 2.798 23.132 1.00 78.94 75 ILE A CA 1
ATOM 639 C C . ILE A 1 75 ? -11.209 1.866 23.211 1.00 78.94 75 ILE A C 1
ATOM 641 O O . ILE A 1 75 ? -11.820 1.704 24.267 1.00 78.94 75 ILE A O 1
ATOM 645 N N . CYS A 1 76 ? -11.558 1.192 22.109 1.00 77.31 76 CYS A N 1
ATOM 646 C CA . CYS A 1 76 ? -12.675 0.242 22.103 1.00 77.31 76 CYS A CA 1
ATOM 647 C C . CYS A 1 76 ? -12.421 -0.989 22.989 1.00 77.31 76 CYS A C 1
ATOM 649 O O . CYS A 1 76 ? -13.374 -1.563 23.516 1.00 77.31 76 CYS A O 1
ATOM 651 N N . SER A 1 77 ? -11.161 -1.404 23.142 1.00 77.69 77 SER A N 1
ATOM 652 C CA . SER A 1 77 ? -10.780 -2.612 23.878 1.00 77.69 77 SER A CA 1
ATOM 653 C C . SER A 1 77 ? -10.593 -2.375 25.379 1.00 77.69 77 SER A C 1
ATOM 655 O O . SER A 1 77 ? -11.095 -3.169 26.170 1.00 77.69 77 SER A O 1
ATOM 657 N N . GLN A 1 78 ? -9.888 -1.315 25.789 1.00 78.62 78 GLN A N 1
ATOM 658 C CA . GLN A 1 78 ? -9.567 -1.047 27.199 1.00 78.62 78 GLN A CA 1
ATOM 659 C C . GLN A 1 78 ? -10.638 -0.182 27.868 1.00 78.62 78 GLN A C 1
ATOM 661 O O . GLN A 1 78 ? -11.355 -0.664 28.748 1.00 78.62 78 GLN A O 1
ATOM 666 N N . ASP A 1 79 ? -10.808 1.055 27.401 1.00 77.25 79 ASP A N 1
ATOM 667 C CA . ASP A 1 79 ? -11.759 2.006 27.993 1.00 77.25 79 ASP A CA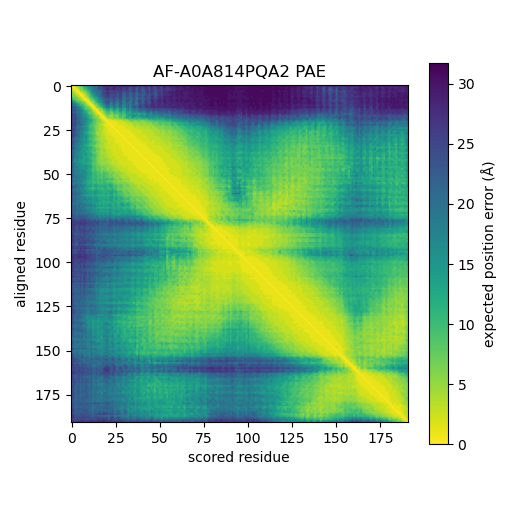 1
ATOM 668 C C . ASP A 1 79 ? -13.199 1.527 27.813 1.00 77.25 79 ASP A C 1
ATOM 670 O O . ASP A 1 79 ? -14.051 1.675 28.693 1.00 77.25 79 ASP A O 1
ATOM 674 N N . GLY A 1 80 ? -13.462 0.883 26.673 1.00 79.56 80 GLY A N 1
ATOM 675 C CA . GLY A 1 80 ? -14.767 0.330 26.382 1.00 79.56 80 GLY A CA 1
ATOM 676 C C . GLY A 1 80 ? -15.190 -0.780 27.352 1.00 79.56 80 GLY A C 1
ATOM 677 O O . GLY A 1 80 ? -16.297 -0.751 27.895 1.00 79.56 80 GLY A O 1
ATOM 678 N N . LYS A 1 81 ? -14.300 -1.742 27.617 1.00 82.62 81 LYS A N 1
ATOM 679 C CA . LYS A 1 81 ? -14.589 -2.838 28.553 1.00 82.62 81 LYS A CA 1
ATOM 680 C C . LYS A 1 81 ? -14.778 -2.336 29.979 1.00 82.62 81 LYS A C 1
ATOM 682 O O . LYS A 1 81 ? -15.719 -2.767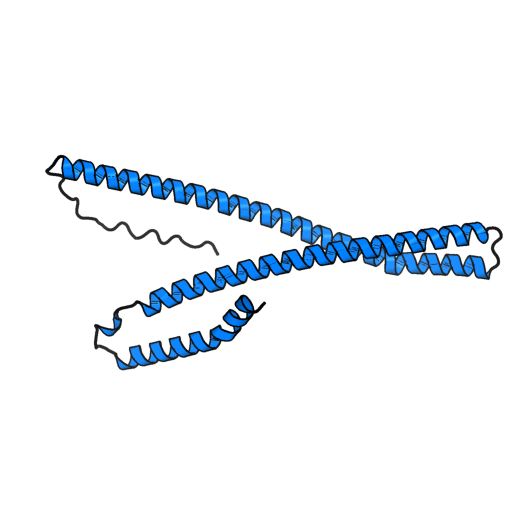 30.636 1.00 82.62 81 LYS A O 1
ATOM 687 N N . ALA A 1 82 ? -13.941 -1.398 30.424 1.00 86.56 82 ALA A N 1
ATOM 688 C CA . ALA A 1 82 ? -14.056 -0.813 31.757 1.00 86.56 82 ALA A CA 1
ATOM 689 C C . ALA A 1 82 ? -15.409 -0.111 31.962 1.00 86.56 82 ALA A C 1
ATOM 691 O O . ALA A 1 82 ? -16.049 -0.286 32.999 1.00 86.56 82 ALA A O 1
ATOM 692 N N . LEU A 1 83 ? -15.881 0.637 30.957 1.00 86.56 83 LEU A N 1
ATOM 693 C CA . LEU A 1 83 ? -17.177 1.314 31.022 1.00 86.56 83 LEU A CA 1
ATOM 694 C C . LEU A 1 83 ? -18.358 0.329 31.013 1.00 86.56 83 LEU A C 1
ATOM 696 O O . LEU A 1 83 ? -19.330 0.541 31.738 1.00 86.56 83 LEU A O 1
ATOM 700 N N . ASP A 1 84 ? -18.273 -0.753 30.233 1.00 88.56 84 ASP A N 1
ATOM 701 C CA . ASP A 1 84 ? -19.303 -1.801 30.225 1.00 88.56 84 ASP A CA 1
ATOM 702 C C . ASP A 1 84 ? -19.390 -2.510 31.572 1.00 88.56 84 ASP A C 1
ATOM 704 O O . ASP A 1 84 ? -20.484 -2.770 32.069 1.00 88.56 84 ASP A O 1
ATOM 708 N N . GLU A 1 85 ? -18.241 -2.832 32.160 1.00 92.25 85 GLU A N 1
ATOM 709 C CA . GLU A 1 85 ? -18.155 -3.520 33.441 1.00 92.25 85 GLU A CA 1
ATOM 710 C C . GLU A 1 85 ? -18.670 -2.642 34.579 1.00 92.25 85 GLU A C 1
ATOM 712 O O . GLU A 1 85 ? -19.493 -3.091 35.374 1.00 92.25 85 GLU A O 1
ATOM 717 N N . PHE A 1 86 ? -18.304 -1.359 34.588 1.00 92.81 86 PHE A N 1
ATOM 718 C CA . PHE A 1 86 ? -18.857 -0.395 35.535 1.00 92.81 86 PHE A CA 1
ATOM 719 C C . PHE A 1 86 ? -20.376 -0.234 35.378 1.00 92.81 86 PHE A C 1
ATOM 721 O O . PHE A 1 86 ? -21.116 -0.264 36.361 1.00 92.81 86 PHE A O 1
ATOM 728 N N . GLY A 1 87 ? -20.872 -0.121 34.141 1.00 92.75 87 GLY A N 1
ATOM 729 C CA . GLY A 1 87 ? -22.308 -0.050 33.878 1.00 92.75 87 GLY A CA 1
ATOM 730 C C . GLY A 1 87 ? -23.057 -1.302 34.345 1.00 92.75 87 GLY A C 1
ATOM 731 O O . GLY A 1 87 ? -24.123 -1.180 34.944 1.00 92.75 87 GLY A O 1
ATOM 732 N N . ARG A 1 88 ? -22.492 -2.498 34.134 1.00 93.00 88 ARG A N 1
ATOM 733 C CA . ARG A 1 88 ? -23.055 -3.762 34.643 1.00 93.00 88 ARG A CA 1
ATOM 734 C C . ARG A 1 88 ? -23.064 -3.812 36.167 1.00 93.00 88 ARG A C 1
ATOM 736 O O . ARG A 1 88 ? -24.096 -4.148 36.729 1.00 93.00 88 ARG A O 1
ATOM 743 N N . GLN A 1 89 ? -21.993 -3.377 36.831 1.00 96.12 89 GLN A N 1
ATOM 744 C CA . GLN A 1 89 ? -21.956 -3.286 38.295 1.00 96.12 89 GLN A CA 1
ATOM 745 C C . GLN A 1 89 ? -23.054 -2.365 38.848 1.00 96.12 89 GLN A C 1
ATOM 747 O O . GLN A 1 89 ? -23.672 -2.679 39.862 1.00 96.12 89 GLN A O 1
ATOM 752 N N . LEU A 1 90 ? -23.337 -1.234 38.190 1.00 95.00 90 LEU A N 1
ATOM 753 C CA . LEU A 1 90 ? -24.449 -0.363 38.594 1.00 95.00 90 LEU A CA 1
ATOM 754 C C . LEU A 1 90 ? -25.813 -1.055 38.444 1.00 95.00 90 LEU A C 1
ATOM 756 O O . LEU A 1 90 ? -26.689 -0.857 39.286 1.00 95.00 90 LEU A O 1
ATOM 760 N N . LEU A 1 91 ? -25.994 -1.865 37.397 1.00 94.00 91 LEU A N 1
ATOM 761 C CA . LEU A 1 91 ? -27.211 -2.659 37.206 1.00 94.00 91 LEU A CA 1
ATOM 762 C C . LEU A 1 91 ? -27.345 -3.757 38.270 1.00 94.00 91 LEU A C 1
ATOM 764 O O . LEU A 1 91 ? -28.427 -3.919 38.832 1.00 94.00 91 LEU A O 1
ATOM 768 N N . ASP A 1 92 ? -26.255 -4.458 38.589 1.00 95.62 92 ASP A N 1
ATOM 769 C CA . ASP A 1 92 ? -26.219 -5.504 39.621 1.00 95.62 92 ASP A CA 1
ATOM 770 C C . ASP A 1 92 ? -26.553 -4.937 41.009 1.00 95.62 92 ASP A C 1
ATOM 772 O O . ASP A 1 92 ? -27.266 -5.561 41.795 1.00 95.62 92 ASP A O 1
ATOM 776 N N . ASN A 1 93 ? -26.121 -3.700 41.274 1.00 96.12 93 ASN A N 1
ATOM 777 C CA . ASN A 1 93 ? -26.437 -2.950 42.491 1.00 96.12 93 ASN A CA 1
ATOM 778 C C . ASN A 1 93 ? -27.839 -2.308 42.484 1.00 96.12 93 ASN A C 1
ATOM 780 O O . ASN A 1 93 ? -28.143 -1.505 43.365 1.00 96.12 93 ASN A O 1
ATOM 784 N N . GLN A 1 94 ? -28.688 -2.629 41.499 1.00 94.56 94 GLN A N 1
ATOM 785 C CA . GLN A 1 94 ? -30.056 -2.111 41.357 1.00 94.56 94 GLN A CA 1
ATOM 786 C C . GLN A 1 94 ? -30.132 -0.578 41.399 1.00 94.56 94 GLN A C 1
ATOM 788 O O . GLN A 1 94 ? -31.009 0.008 42.037 1.00 94.56 94 GLN A O 1
ATOM 793 N N . HIS A 1 95 ? -29.198 0.097 40.722 1.00 95.88 95 HIS A N 1
ATOM 794 C CA . HIS A 1 95 ? -29.155 1.554 40.690 1.00 95.88 95 HIS A CA 1
ATOM 795 C C . HIS A 1 95 ? -30.500 2.142 40.223 1.00 95.88 95 HIS A C 1
ATOM 797 O O . HIS A 1 95 ? -31.106 1.652 39.268 1.00 95.88 95 HIS A O 1
ATOM 803 N N . TYR A 1 96 ? -30.954 3.228 40.857 1.00 93.88 96 TYR A N 1
ATOM 804 C CA . TYR A 1 96 ? -32.286 3.811 40.629 1.00 93.88 96 TYR A CA 1
ATOM 805 C C . TYR A 1 96 ? -32.571 4.179 39.157 1.00 93.88 96 TYR A C 1
ATOM 807 O O . TYR A 1 96 ? -33.718 4.167 38.725 1.00 93.88 96 TYR A O 1
ATOM 815 N N . SER A 1 97 ? -31.522 4.452 38.374 1.00 94.44 97 SER A N 1
ATOM 816 C CA . SER A 1 97 ? -31.592 4.739 36.929 1.00 94.44 97 SER A CA 1
ATOM 817 C C . SER A 1 97 ? -31.234 3.544 36.031 1.00 94.44 97 SER A C 1
ATOM 819 O O . SER A 1 97 ? -30.662 3.736 34.958 1.00 94.44 97 SER A O 1
ATOM 821 N N . SER A 1 98 ? -31.512 2.308 36.457 1.00 94.06 98 SER A N 1
ATOM 822 C CA . SER A 1 98 ? -31.121 1.084 35.733 1.00 94.06 98 SER A CA 1
ATOM 823 C C . SER A 1 98 ? -31.594 1.043 34.276 1.00 94.06 98 SER A C 1
ATOM 825 O O . SER A 1 98 ? -30.837 0.622 33.402 1.00 94.06 98 SER A O 1
ATOM 827 N N . ASP A 1 99 ? -32.799 1.531 33.977 1.00 93.69 99 ASP A N 1
ATOM 828 C CA . ASP A 1 99 ? -33.312 1.536 32.601 1.00 93.69 99 ASP A CA 1
ATOM 829 C C . ASP A 1 99 ? -32.511 2.468 31.683 1.00 93.69 99 ASP A C 1
ATOM 831 O O . ASP A 1 99 ? -32.133 2.069 30.580 1.00 93.69 99 ASP A O 1
ATOM 835 N N . LEU A 1 100 ? -32.147 3.659 32.171 1.00 93.38 100 LEU A N 1
ATOM 836 C CA . LEU A 1 100 ? -31.285 4.590 31.440 1.00 93.38 100 LEU A CA 1
ATOM 837 C C . LEU A 1 100 ? -29.873 4.018 31.250 1.00 93.38 100 LEU A C 1
ATOM 839 O O . LEU A 1 100 ? -29.283 4.156 30.180 1.00 93.38 100 LEU A O 1
ATOM 843 N N . ILE A 1 101 ? -29.321 3.360 32.275 1.00 92.31 101 ILE A N 1
ATOM 844 C CA . ILE A 1 101 ? -28.000 2.717 32.193 1.00 92.31 101 ILE A CA 1
ATOM 845 C C . ILE A 1 101 ? -28.015 1.616 31.125 1.00 92.31 101 ILE A C 1
ATOM 847 O O . ILE A 1 101 ? -27.102 1.552 30.300 1.00 92.31 101 ILE A O 1
ATOM 851 N N . ARG A 1 102 ? -29.068 0.790 31.085 1.00 93.94 102 ARG A N 1
ATOM 852 C CA . ARG A 1 102 ? -29.234 -0.270 30.081 1.00 93.94 102 ARG A CA 1
ATOM 853 C C . ARG A 1 102 ? -29.323 0.297 28.664 1.00 93.94 102 ARG A C 1
ATOM 855 O O . ARG A 1 102 ? -28.644 -0.209 27.774 1.00 93.94 102 ARG A O 1
ATOM 862 N N . GLU A 1 103 ? -30.096 1.363 28.464 1.00 93.56 103 GLU A N 1
ATOM 863 C CA . GLU A 1 103 ? -30.191 2.052 27.172 1.00 93.56 103 GLU A CA 1
ATOM 864 C C . GLU A 1 103 ? -28.824 2.589 26.716 1.00 93.56 103 GLU A C 1
ATOM 866 O O . GLU A 1 103 ? -28.415 2.385 25.571 1.00 93.56 103 GLU A O 1
ATOM 871 N N . LYS A 1 104 ? -28.070 3.230 27.621 1.00 90.94 104 LYS A N 1
ATOM 872 C CA . LYS A 1 104 ? -26.729 3.746 27.307 1.00 90.94 104 LYS A CA 1
ATOM 873 C C . LYS A 1 104 ? -25.749 2.635 26.942 1.00 90.94 104 LYS A C 1
ATOM 875 O O . LYS A 1 104 ? -25.012 2.800 25.972 1.00 90.94 104 LYS A O 1
ATOM 880 N N . LEU A 1 105 ? -25.754 1.517 27.668 1.00 91.44 105 LEU A N 1
ATOM 881 C CA . LEU A 1 105 ? -24.909 0.358 27.362 1.00 91.44 105 LEU A CA 1
ATOM 882 C C . LEU A 1 105 ? -25.253 -0.268 26.003 1.00 91.44 105 LEU A C 1
ATOM 884 O O . LEU A 1 105 ? -24.348 -0.613 25.244 1.00 91.44 105 LEU A O 1
ATOM 888 N N . ASP A 1 106 ? -26.538 -0.374 25.660 1.00 90.81 106 ASP A N 1
ATOM 889 C CA . ASP A 1 106 ? -26.970 -0.904 24.362 1.00 90.81 106 ASP A CA 1
ATOM 890 C C . ASP A 1 106 ? -26.527 -0.000 23.196 1.00 90.81 106 ASP A C 1
ATOM 892 O O . ASP A 1 106 ? -25.931 -0.471 22.223 1.00 90.81 106 ASP A O 1
ATOM 896 N N . LEU A 1 107 ? -26.722 1.318 23.317 1.00 89.44 107 LEU A N 1
ATOM 897 C CA . LEU A 1 107 ? -26.265 2.294 22.319 1.00 89.44 107 LEU A CA 1
ATOM 898 C C . LEU A 1 107 ? -24.743 2.273 22.134 1.00 89.44 107 LEU A C 1
ATOM 900 O O . LEU A 1 107 ? -24.241 2.331 21.007 1.00 89.44 107 LEU A O 1
ATOM 904 N N . LEU A 1 108 ? -24.006 2.184 23.239 1.00 87.88 108 LEU A N 1
ATOM 905 C CA . LEU A 1 108 ? -22.550 2.097 23.263 1.00 87.88 108 LEU A CA 1
ATOM 906 C C . LEU A 1 108 ? -22.064 0.815 22.572 1.00 87.88 108 LEU A C 1
ATOM 908 O O . LEU A 1 108 ? -21.175 0.877 21.723 1.00 87.88 108 LEU A O 1
ATOM 912 N N . SER A 1 109 ? -22.692 -0.325 22.875 1.00 87.25 109 SER A N 1
ATOM 913 C CA . SER A 1 109 ? -22.405 -1.617 22.245 1.00 87.25 109 SER A CA 1
ATOM 914 C C . SER A 1 109 ? -22.623 -1.566 20.729 1.00 87.25 109 SER A C 1
ATOM 916 O O . SER A 1 109 ? -21.705 -1.857 19.957 1.00 87.25 109 SER A O 1
ATOM 918 N N . LYS A 1 110 ? -23.791 -1.082 20.284 1.00 89.06 110 LYS A N 1
ATOM 919 C CA . LYS A 1 110 ? -24.109 -0.899 18.856 1.00 89.06 110 LYS A CA 1
ATOM 920 C C . LYS A 1 110 ? -23.096 0.006 18.152 1.00 89.06 110 LYS A C 1
ATOM 922 O O . LYS A 1 110 ? -22.614 -0.323 17.068 1.00 89.06 110 LYS A O 1
ATOM 927 N N . SER A 1 111 ? -22.737 1.123 18.785 1.00 87.38 111 SER A N 1
ATOM 928 C CA . SER A 1 111 ? -21.767 2.079 18.236 1.00 87.38 111 SER A CA 1
ATOM 929 C C . SER A 1 111 ? -20.375 1.462 18.078 1.00 87.38 111 SER A C 1
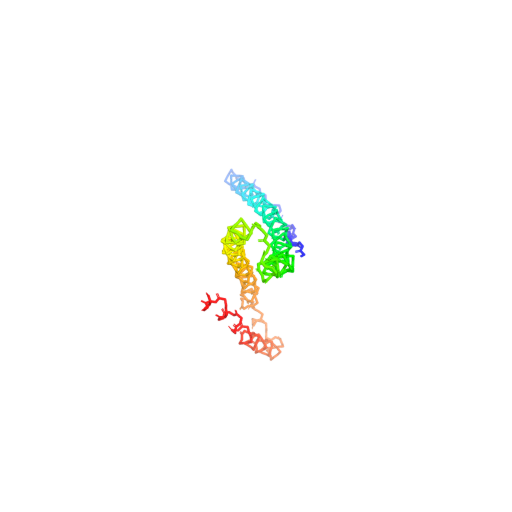ATOM 931 O O . SER A 1 111 ? -19.716 1.695 17.064 1.00 87.38 111 SER A O 1
ATOM 933 N N . ARG A 1 112 ? -19.932 0.639 19.039 1.00 86.69 112 ARG A N 1
ATOM 934 C CA . ARG A 1 112 ? -18.644 -0.067 18.959 1.00 86.69 112 ARG A CA 1
ATOM 935 C C . ARG A 1 112 ? -18.614 -1.092 17.842 1.00 86.69 112 ARG A C 1
ATOM 937 O O . ARG A 1 112 ? -17.643 -1.113 17.096 1.00 86.69 112 ARG A O 1
ATOM 944 N N . VAL A 1 113 ? -19.663 -1.900 17.699 1.00 88.12 113 VAL A N 1
ATOM 945 C CA . VAL A 1 113 ? -19.748 -2.886 16.610 1.00 88.12 113 VAL A CA 1
ATOM 946 C C . VAL A 1 113 ? -19.623 -2.190 15.253 1.00 88.12 113 VAL A C 1
ATOM 948 O O . VAL A 1 113 ? -18.796 -2.592 14.439 1.00 88.12 113 VAL A O 1
ATOM 951 N N . LEU A 1 114 ? -20.356 -1.092 15.040 1.00 88.06 114 LEU A N 1
ATOM 952 C CA . LEU A 1 114 ? -20.286 -0.327 13.791 1.00 88.06 114 LEU A CA 1
ATOM 953 C C . LEU A 1 114 ? -18.900 0.293 13.546 1.00 88.06 114 LEU A C 1
ATOM 955 O O . LEU A 1 114 ? -18.429 0.341 12.410 1.00 88.06 114 LEU A O 1
ATOM 959 N N . LEU A 1 115 ? -18.247 0.802 14.594 1.00 87.31 115 LEU A N 1
ATOM 960 C CA . LEU A 1 115 ? -16.903 1.366 14.481 1.00 87.31 115 LEU A CA 1
ATOM 961 C C . LEU A 1 115 ? -15.870 0.288 14.130 1.00 87.31 115 LEU A C 1
ATOM 963 O O . LEU A 1 115 ? -15.043 0.513 13.249 1.00 87.31 115 LEU A O 1
ATOM 967 N N . LEU A 1 116 ? -15.935 -0.876 14.781 1.00 87.75 116 LEU A N 1
ATOM 968 C CA . LEU A 1 116 ? -15.048 -2.007 14.502 1.00 87.75 116 LEU A CA 1
ATOM 969 C C . LEU A 1 116 ? -15.216 -2.516 13.070 1.00 87.75 116 LEU A C 1
ATOM 971 O O . LEU A 1 116 ? -14.214 -2.757 12.400 1.00 87.75 116 LEU A O 1
ATOM 975 N N . ASP A 1 117 ? -16.454 -2.609 12.585 1.00 89.56 117 ASP A N 1
ATOM 976 C CA . ASP A 1 117 ? -16.750 -3.004 11.208 1.00 89.56 117 ASP 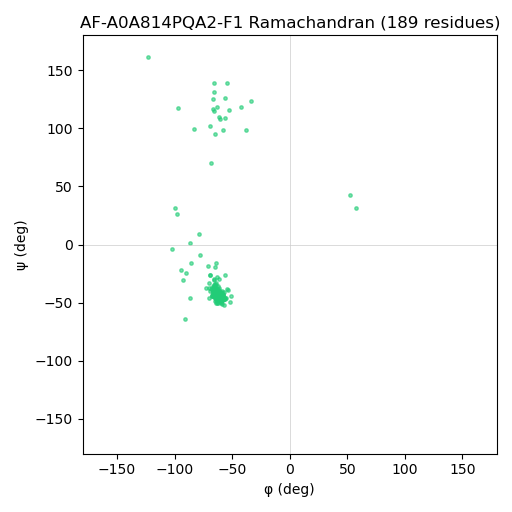A CA 1
ATOM 977 C C . ASP A 1 117 ? -16.107 -2.037 10.199 1.00 89.56 117 ASP A C 1
ATOM 979 O O . ASP A 1 117 ? -15.307 -2.448 9.353 1.00 89.56 117 ASP A O 1
ATOM 983 N N . LYS A 1 118 ? -16.322 -0.724 10.379 1.00 87.50 118 LYS A N 1
ATOM 984 C CA . LYS A 1 118 ? -15.704 0.326 9.547 1.00 87.50 118 LYS A CA 1
ATOM 985 C C . LYS A 1 118 ? -14.177 0.308 9.594 1.00 87.50 118 LYS A C 1
ATOM 987 O O . LYS A 1 118 ? -13.534 0.513 8.564 1.00 87.50 118 LYS A O 1
ATOM 992 N N . ILE A 1 119 ? -13.593 0.097 10.774 1.00 88.50 119 ILE A N 1
ATOM 993 C CA . ILE A 1 119 ? -12.141 -0.026 10.938 1.00 88.50 119 ILE A CA 1
ATOM 994 C C . ILE A 1 119 ? -11.625 -1.255 10.185 1.00 88.50 119 ILE A C 1
ATOM 996 O O . ILE A 1 119 ? -10.610 -1.159 9.495 1.00 88.50 119 ILE A O 1
ATOM 1000 N N . SER A 1 120 ? -12.321 -2.391 10.288 1.00 88.56 120 SER A N 1
ATOM 1001 C CA . SER A 1 120 ? -11.928 -3.627 9.609 1.00 88.56 120 SER A CA 1
ATOM 1002 C C . SER A 1 120 ? -11.924 -3.452 8.090 1.00 88.56 120 SER A C 1
ATOM 1004 O O . SER A 1 120 ? -10.940 -3.800 7.436 1.00 88.56 120 SER A O 1
ATOM 1006 N N . GLU A 1 121 ? -12.955 -2.804 7.542 1.00 89.31 121 GLU A N 1
ATOM 1007 C CA . GLU A 1 121 ? -13.070 -2.555 6.110 1.00 89.31 121 GLU A CA 1
ATOM 1008 C C . GLU A 1 121 ? -11.987 -1.585 5.628 1.00 89.31 121 GLU A C 1
ATOM 1010 O O . GLU A 1 121 ? -11.329 -1.824 4.614 1.00 89.31 121 GLU A O 1
ATOM 1015 N N . LYS A 1 122 ? -11.718 -0.518 6.392 1.00 86.69 122 LYS A N 1
ATOM 1016 C CA . LYS A 1 122 ? -10.619 0.408 6.086 1.00 86.69 122 LYS A CA 1
ATOM 1017 C C . LYS A 1 122 ? -9.258 -0.287 6.099 1.00 86.69 122 LYS A C 1
ATOM 1019 O O . LYS A 1 122 ? -8.483 -0.091 5.165 1.00 86.69 122 LYS A O 1
ATOM 1024 N N . ARG A 1 123 ? -8.984 -1.129 7.099 1.00 87.94 123 ARG A N 1
ATOM 1025 C CA . ARG A 1 123 ? -7.747 -1.922 7.173 1.00 87.94 123 ARG A CA 1
ATOM 1026 C C . ARG A 1 123 ? -7.621 -2.877 5.986 1.00 87.94 123 ARG A C 1
ATOM 1028 O O . ARG A 1 123 ? -6.553 -2.956 5.389 1.00 87.94 123 ARG A O 1
ATOM 1035 N N . ARG A 1 124 ? -8.705 -3.561 5.606 1.00 88.69 124 ARG A N 1
ATOM 1036 C CA . ARG A 1 124 ? -8.735 -4.461 4.442 1.00 88.69 124 ARG A CA 1
ATOM 1037 C C . ARG A 1 124 ? -8.390 -3.721 3.150 1.00 88.69 124 ARG A C 1
ATOM 1039 O O . ARG A 1 124 ? -7.567 -4.194 2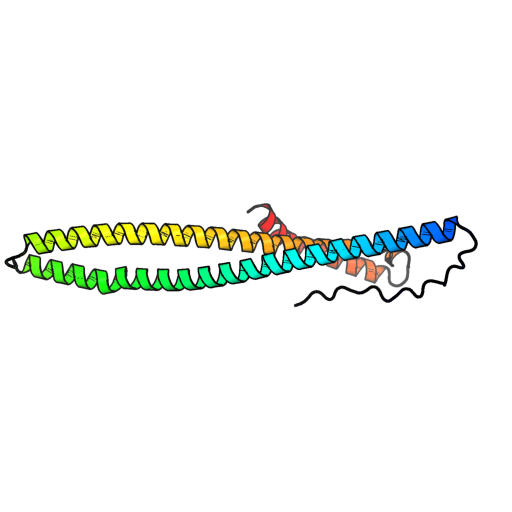.374 1.00 88.69 124 ARG A O 1
ATOM 1046 N N . MET A 1 125 ? -8.981 -2.546 2.937 1.00 87.44 125 MET A N 1
ATOM 1047 C CA . MET A 1 125 ? -8.698 -1.719 1.761 1.00 87.44 125 MET A CA 1
ATOM 1048 C C . MET A 1 125 ? -7.239 -1.255 1.724 1.00 87.44 125 MET A C 1
ATOM 1050 O O . MET A 1 125 ? -6.603 -1.356 0.679 1.00 87.44 125 MET A O 1
ATOM 1054 N N . LEU A 1 126 ? -6.688 -0.807 2.857 1.00 87.62 126 LEU A N 1
ATOM 1055 C CA . LEU A 1 126 ? -5.271 -0.447 2.956 1.00 87.62 126 LEU A CA 1
ATOM 1056 C C . LEU A 1 126 ? -4.354 -1.636 2.643 1.00 87.62 126 LEU A C 1
ATOM 1058 O O . LEU A 1 126 ? -3.405 -1.488 1.874 1.00 87.62 126 LEU A O 1
ATOM 1062 N N . GLN A 1 127 ? -4.668 -2.821 3.173 1.00 88.38 127 GLN A N 1
ATOM 1063 C CA . GLN A 1 127 ? -3.903 -4.037 2.907 1.00 88.38 127 GLN A CA 1
ATOM 1064 C C . GLN A 1 127 ? -3.928 -4.416 1.423 1.00 88.38 127 GLN A C 1
ATOM 1066 O O . GLN A 1 127 ? -2.881 -4.713 0.854 1.00 88.38 127 GLN A O 1
ATOM 1071 N N . ASN A 1 128 ? -5.098 -4.373 0.780 1.00 83.88 128 ASN A N 1
ATOM 1072 C CA . ASN A 1 128 ? -5.223 -4.664 -0.650 1.00 83.88 128 ASN A CA 1
ATOM 1073 C C . ASN A 1 128 ? -4.367 -3.711 -1.489 1.00 83.88 128 ASN A C 1
ATOM 1075 O O . ASN A 1 128 ? -3.653 -4.147 -2.390 1.00 83.88 128 ASN A O 1
ATOM 1079 N N . THR A 1 129 ? -4.404 -2.419 -1.163 1.00 84.44 129 THR A N 1
ATOM 1080 C CA . THR A 1 129 ? -3.597 -1.412 -1.851 1.00 84.44 129 THR A CA 1
ATOM 1081 C C . THR A 1 129 ? -2.098 -1.640 -1.632 1.00 84.44 129 THR A C 1
ATOM 1083 O O . THR A 1 129 ? -1.325 -1.594 -2.586 1.00 84.44 129 THR A O 1
ATOM 1086 N N . SER A 1 130 ? -1.677 -1.947 -0.402 1.00 85.50 130 SER A N 1
ATOM 1087 C CA . SER A 1 130 ? -0.286 -2.301 -0.084 1.00 85.50 130 SER A CA 1
ATOM 1088 C C . SER A 1 130 ? 0.199 -3.522 -0.882 1.00 85.50 130 SER A C 1
ATOM 1090 O O . SER A 1 130 ? 1.289 -3.506 -1.463 1.00 85.50 130 SER A O 1
ATOM 1092 N N . ASN A 1 131 ? -0.640 -4.558 -0.983 1.00 84.81 131 ASN A N 1
ATOM 1093 C CA . ASN A 1 131 ? -0.341 -5.764 -1.754 1.00 84.81 131 ASN A CA 1
ATOM 1094 C C . ASN A 1 131 ? -0.188 -5.458 -3.250 1.00 84.81 131 ASN A C 1
ATOM 1096 O O . ASN A 1 131 ? 0.786 -5.896 -3.858 1.00 84.81 131 ASN A O 1
ATOM 1100 N N . TYR A 1 132 ? -1.100 -4.668 -3.825 1.00 86.12 132 TYR A N 1
ATOM 1101 C CA . TYR A 1 132 ? -1.026 -4.241 -5.226 1.00 86.12 132 TYR A CA 1
ATOM 1102 C C . TYR A 1 132 ? 0.294 -3.523 -5.537 1.00 86.12 132 TYR A C 1
ATOM 1104 O O . TYR A 1 132 ? 0.974 -3.853 -6.505 1.00 86.12 132 TYR A O 1
ATOM 1112 N N . PHE A 1 133 ? 0.710 -2.579 -4.690 1.00 82.38 133 PHE A N 1
ATOM 1113 C CA . PHE A 1 133 ? 1.966 -1.861 -4.917 1.00 82.38 133 PHE A CA 1
ATOM 1114 C C . PHE A 1 133 ? 3.205 -2.735 -4.716 1.00 82.38 133 PHE A C 1
ATOM 1116 O O . PHE A 1 133 ? 4.207 -2.550 -5.408 1.00 82.38 133 PHE A O 1
ATOM 1123 N N . THR A 1 134 ? 3.145 -3.692 -3.790 1.00 84.19 134 THR A N 1
ATOM 1124 C CA . THR A 1 134 ? 4.205 -4.693 -3.622 1.00 84.19 134 THR A CA 1
ATOM 1125 C C . THR A 1 134 ? 4.352 -5.528 -4.894 1.00 84.19 134 THR A C 1
ATOM 1127 O O . THR A 1 134 ? 5.459 -5.654 -5.408 1.00 84.19 134 THR A O 1
ATOM 1130 N N . PHE A 1 135 ? 3.237 -5.993 -5.458 1.00 83.94 135 PHE A N 1
ATOM 1131 C CA . PHE A 1 135 ? 3.210 -6.716 -6.727 1.00 83.94 135 PHE A CA 1
ATOM 1132 C C . PHE A 1 135 ? 3.781 -5.893 -7.894 1.00 83.94 135 PHE A C 1
ATOM 1134 O O . PHE A 1 135 ? 4.644 -6.382 -8.621 1.00 83.94 135 PHE A O 1
ATOM 1141 N N . GLU A 1 136 ? 3.358 -4.635 -8.053 1.00 84.50 136 GLU A N 1
ATOM 1142 C CA . GLU A 1 136 ? 3.864 -3.747 -9.113 1.00 84.50 136 GLU A CA 1
ATOM 1143 C C . GLU A 1 136 ? 5.383 -3.543 -9.010 1.00 84.50 136 GLU A C 1
ATOM 1145 O O . GLU A 1 136 ? 6.105 -3.662 -10.003 1.00 84.50 136 GLU A O 1
ATOM 1150 N N . ARG A 1 137 ? 5.897 -3.302 -7.796 1.00 85.31 137 ARG A N 1
ATOM 1151 C CA . ARG A 1 137 ? 7.343 -3.194 -7.556 1.00 85.31 137 ARG A CA 1
ATOM 1152 C C . ARG A 1 137 ? 8.066 -4.481 -7.949 1.00 85.31 137 ARG A C 1
ATOM 1154 O O . ARG A 1 137 ? 9.098 -4.420 -8.615 1.00 85.31 137 ARG A O 1
ATOM 1161 N N . ASP A 1 138 ? 7.543 -5.628 -7.535 1.00 85.38 138 ASP A N 1
ATOM 1162 C CA . ASP A 1 138 ? 8.167 -6.922 -7.799 1.00 85.38 138 ASP A CA 1
ATOM 1163 C C . ASP A 1 138 ? 8.158 -7.243 -9.311 1.00 85.38 138 ASP A C 1
ATOM 1165 O O . ASP A 1 138 ? 9.143 -7.768 -9.841 1.00 85.38 138 ASP A O 1
ATOM 1169 N N . CYS A 1 139 ? 7.114 -6.829 -10.041 1.00 85.31 139 CYS A N 1
ATOM 1170 C CA . CYS A 1 139 ? 7.062 -6.870 -11.506 1.00 85.31 139 CYS A CA 1
ATOM 1171 C C . CYS A 1 139 ? 8.146 -6.000 -12.162 1.00 85.31 139 CYS A C 1
ATOM 1173 O O . CYS A 1 139 ? 8.802 -6.432 -13.116 1.00 85.31 139 CYS A O 1
ATOM 1175 N N . ASP A 1 140 ? 8.350 -4.775 -11.674 1.00 86.12 140 ASP A N 1
ATOM 1176 C CA . ASP A 1 140 ? 9.372 -3.859 -12.189 1.00 86.12 140 ASP A CA 1
ATOM 1177 C C . ASP A 1 140 ? 10.797 -4.363 -11.925 1.00 86.12 140 ASP A C 1
ATOM 1179 O O . ASP A 1 140 ? 11.664 -4.280 -12.805 1.00 86.12 140 ASP A O 1
ATOM 1183 N N . GLU A 1 141 ? 11.045 -4.928 -10.741 1.00 85.62 141 GLU A N 1
ATOM 1184 C CA . GLU A 1 141 ? 12.301 -5.613 -10.427 1.00 85.62 141 GLU A CA 1
ATOM 1185 C C . GLU A 1 141 ? 12.547 -6.774 -11.389 1.00 85.62 141 GLU A C 1
ATOM 1187 O O . GLU A 1 141 ? 13.646 -6.903 -11.939 1.00 85.62 141 GLU A O 1
ATOM 1192 N N . LEU A 1 142 ? 11.520 -7.592 -11.633 1.00 84.94 142 LEU A N 1
ATOM 1193 C CA . LEU A 1 142 ? 11.624 -8.738 -12.524 1.00 84.94 142 LEU A CA 1
ATOM 1194 C C . LEU A 1 142 ? 11.893 -8.310 -13.972 1.00 84.94 142 LEU A C 1
ATOM 1196 O O . LEU A 1 142 ? 12.755 -8.890 -14.635 1.00 84.94 142 LEU A O 1
ATOM 1200 N N . LYS A 1 143 ? 11.224 -7.255 -14.454 1.00 85.50 143 LYS A N 1
ATOM 1201 C CA . LYS A 1 143 ? 11.495 -6.653 -15.771 1.00 85.50 143 LYS A CA 1
ATOM 1202 C C . LYS A 1 143 ? 12.935 -6.169 -15.892 1.00 85.50 143 LYS A C 1
ATOM 1204 O O . LYS A 1 143 ? 13.568 -6.397 -16.925 1.00 85.50 143 LYS A O 1
ATOM 1209 N N . LEU A 1 144 ? 13.453 -5.482 -14.872 1.00 85.12 144 LEU A N 1
ATOM 1210 C CA . LEU A 1 144 ? 14.824 -4.975 -14.888 1.00 85.12 144 LEU A CA 1
ATOM 1211 C C . LEU A 1 144 ? 15.831 -6.125 -14.927 1.00 85.12 144 LEU A C 1
ATOM 1213 O O . LEU A 1 144 ? 16.709 -6.132 -15.789 1.00 85.12 144 LEU A O 1
ATOM 1217 N N . TRP A 1 145 ? 15.647 -7.117 -14.057 1.00 86.12 145 TRP A N 1
ATOM 1218 C CA . TRP A 1 145 ? 16.468 -8.321 -14.030 1.00 86.12 145 TRP A CA 1
ATOM 1219 C C . TRP A 1 145 ? 16.442 -9.043 -15.384 1.00 86.12 145 TRP A C 1
ATOM 1221 O O . TRP A 1 145 ? 17.494 -9.350 -15.941 1.00 86.12 145 TRP A O 1
ATOM 1231 N N . ALA A 1 146 ? 15.262 -9.235 -15.982 1.00 83.31 146 ALA A N 1
ATOM 1232 C CA . ALA A 1 146 ? 15.129 -9.908 -17.274 1.00 83.31 146 ALA A CA 1
ATOM 1233 C C . ALA A 1 146 ? 15.858 -9.147 -18.392 1.00 83.31 146 ALA A C 1
ATOM 1235 O O . ALA A 1 146 ? 16.540 -9.753 -19.218 1.00 83.31 146 ALA A O 1
ATOM 1236 N N . LYS A 1 147 ? 15.776 -7.810 -18.392 1.00 86.56 147 LYS A N 1
ATOM 1237 C CA . LYS A 1 147 ? 16.497 -6.957 -19.346 1.00 86.56 147 LYS A CA 1
ATOM 1238 C C . LYS A 1 147 ? 18.017 -7.095 -19.206 1.00 86.56 147 LYS A C 1
ATOM 1240 O O . LYS A 1 147 ? 18.716 -7.176 -20.216 1.00 86.56 147 LYS A O 1
ATOM 1245 N N . GLU A 1 148 ? 18.532 -7.129 -17.979 1.00 85.31 148 GLU A N 1
ATOM 1246 C CA . GLU A 1 148 ? 19.961 -7.335 -17.712 1.00 85.31 148 GLU A CA 1
ATOM 1247 C C . GLU A 1 148 ? 20.428 -8.716 -18.184 1.00 85.31 148 GLU A C 1
ATOM 1249 O O . GLU A 1 148 ? 21.430 -8.823 -18.894 1.00 85.31 148 GLU A O 1
ATOM 1254 N N . LYS A 1 149 ? 19.670 -9.770 -17.859 1.00 83.25 149 LYS A N 1
ATOM 1255 C CA . LYS A 1 149 ? 19.991 -11.145 -18.262 1.00 83.25 149 LYS A CA 1
ATOM 1256 C C . LYS A 1 149 ? 19.912 -11.333 -19.779 1.00 83.25 149 LYS A C 1
ATOM 1258 O O . LYS A 1 149 ? 20.776 -11.998 -20.345 1.00 83.25 149 LYS A O 1
ATOM 1263 N N . LEU A 1 150 ? 18.969 -10.678 -20.462 1.00 84.88 150 LEU A N 1
ATOM 1264 C CA . LEU A 1 150 ? 18.903 -10.669 -21.926 1.00 84.88 150 LEU A CA 1
ATOM 1265 C C . LEU A 1 150 ? 20.143 -10.010 -22.552 1.00 84.88 150 LEU A C 1
ATOM 1267 O O . LEU A 1 150 ? 20.692 -10.539 -23.515 1.00 84.88 150 LEU A O 1
ATOM 1271 N N . LYS A 1 151 ? 20.630 -8.893 -21.989 1.00 84.31 151 LYS A N 1
ATOM 1272 C CA . LYS A 1 151 ? 21.870 -8.242 -22.453 1.00 84.31 151 LYS A CA 1
ATOM 1273 C C . LYS A 1 151 ? 23.075 -9.180 -22.333 1.00 84.31 151 LYS A C 1
ATOM 1275 O O . LYS A 1 151 ? 23.889 -9.219 -23.250 1.00 84.31 151 LYS A O 1
ATOM 1280 N N . MET A 1 152 ? 23.168 -9.944 -21.241 1.00 77.81 152 MET A N 1
ATOM 1281 C CA . MET A 1 152 ? 24.216 -10.957 -21.049 1.00 77.81 152 MET A CA 1
ATOM 1282 C C . MET A 1 152 ? 24.084 -12.120 -22.038 1.00 77.81 152 MET A C 1
ATOM 1284 O O . MET A 1 152 ? 25.082 -12.569 -22.578 1.00 77.81 152 MET A O 1
ATOM 1288 N N . ALA A 1 153 ? 22.868 -12.592 -22.312 1.00 79.94 153 ALA A N 1
ATOM 1289 C CA . ALA A 1 153 ? 22.644 -13.707 -23.234 1.00 79.94 153 ALA A CA 1
ATOM 1290 C C . ALA A 1 153 ? 22.946 -13.358 -24.705 1.00 79.94 153 ALA A C 1
ATOM 1292 O O . ALA A 1 153 ? 23.271 -14.241 -25.494 1.00 79.94 153 ALA A O 1
ATOM 1293 N N . LEU A 1 154 ? 22.835 -12.080 -25.083 1.00 82.81 154 LEU A N 1
ATOM 1294 C CA . LEU A 1 154 ? 23.081 -11.602 -26.448 1.00 82.81 154 LEU A CA 1
ATOM 1295 C C . LEU A 1 154 ? 24.556 -11.269 -26.733 1.00 82.81 154 LEU A C 1
ATOM 1297 O O . LEU A 1 154 ? 24.872 -10.821 -27.842 1.00 82.81 154 LEU A O 1
ATOM 1301 N N . THR A 1 155 ? 25.471 -11.460 -25.776 1.00 81.25 155 THR A N 1
ATOM 1302 C CA . THR A 1 155 ? 26.897 -11.222 -26.024 1.00 81.25 155 THR A CA 1
ATOM 1303 C C . THR A 1 155 ? 27.444 -12.214 -27.051 1.00 81.25 155 THR A C 1
ATOM 1305 O O . THR A 1 155 ? 27.125 -13.399 -27.051 1.00 81.25 155 THR A O 1
ATOM 1308 N N . LYS A 1 156 ? 28.287 -11.719 -27.967 1.00 80.38 156 LYS A N 1
ATOM 1309 C CA . LYS A 1 156 ? 28.956 -12.536 -28.995 1.00 80.38 156 LYS A CA 1
ATOM 1310 C C . LYS A 1 156 ? 30.383 -12.928 -28.609 1.00 80.38 156 LYS A C 1
ATOM 1312 O O . LYS A 1 156 ? 31.223 -13.164 -29.470 1.00 80.38 156 LYS A O 1
ATOM 1317 N N . ASP A 1 157 ? 30.672 -12.990 -27.314 1.00 74.31 157 ASP A N 1
ATOM 1318 C CA . ASP A 1 157 ? 31.988 -13.336 -26.770 1.00 74.31 157 ASP A CA 1
ATOM 1319 C C . ASP A 1 157 ? 32.421 -14.773 -27.103 1.00 74.31 157 ASP A C 1
ATOM 1321 O O . ASP A 1 157 ? 33.610 -15.079 -27.043 1.00 74.31 157 ASP A O 1
ATOM 1325 N N . TYR A 1 158 ? 31.489 -15.627 -27.538 1.00 72.69 158 TYR A N 1
ATOM 1326 C CA . TYR A 1 158 ? 31.765 -16.949 -28.110 1.00 72.69 158 TYR A CA 1
ATOM 1327 C C . TYR A 1 158 ? 32.538 -16.914 -29.439 1.00 72.69 158 TYR A C 1
ATOM 1329 O O . TYR A 1 158 ? 33.131 -17.920 -29.818 1.00 72.69 158 TYR A O 1
ATOM 1337 N N . MET A 1 159 ? 32.541 -15.781 -30.152 1.00 75.81 159 MET A N 1
ATOM 1338 C CA . MET A 1 159 ? 33.289 -15.623 -31.409 1.00 75.81 159 MET A CA 1
ATOM 1339 C C . MET A 1 159 ? 34.805 -15.555 -31.181 1.00 75.81 159 MET A C 1
ATOM 1341 O O . MET A 1 159 ? 35.581 -15.770 -32.107 1.00 75.81 159 MET A O 1
ATOM 1345 N N . ASP A 1 160 ? 35.226 -15.271 -29.948 1.00 77.94 160 ASP A N 1
ATOM 1346 C CA . ASP A 1 160 ? 36.614 -15.350 -29.512 1.00 77.94 160 ASP A CA 1
ATOM 1347 C C . ASP A 1 160 ? 36.861 -16.699 -28.813 1.00 77.94 160 ASP A C 1
ATOM 1349 O O . ASP A 1 160 ? 36.278 -17.000 -27.768 1.00 77.94 160 ASP A O 1
ATOM 1353 N N . THR A 1 161 ? 37.741 -17.526 -29.377 1.00 76.31 161 THR A N 1
ATOM 1354 C CA . THR A 1 161 ? 38.010 -18.883 -28.879 1.00 76.31 161 THR A CA 1
ATOM 1355 C C . THR A 1 161 ? 38.913 -18.914 -27.643 1.00 76.31 161 THR A C 1
ATOM 1357 O O . THR A 1 161 ? 39.074 -19.970 -27.023 1.00 76.31 161 THR A O 1
ATOM 1360 N N . LEU A 1 162 ? 39.507 -17.782 -27.252 1.00 83.94 162 LEU A N 1
ATOM 1361 C CA . LEU A 1 162 ? 40.338 -17.695 -26.055 1.00 83.94 162 LEU A CA 1
ATOM 1362 C C . LEU A 1 162 ? 39.477 -17.924 -24.800 1.00 83.94 162 LEU A C 1
ATOM 1364 O O . LEU A 1 162 ? 38.406 -17.340 -24.630 1.00 83.94 162 LEU A O 1
ATOM 1368 N N . ASN A 1 163 ? 39.945 -18.798 -23.904 1.00 83.75 163 ASN A N 1
ATOM 1369 C CA . ASN A 1 163 ? 39.263 -19.154 -22.652 1.00 83.75 163 ASN A CA 1
ATOM 1370 C C . ASN A 1 163 ? 37.833 -19.719 -22.819 1.00 83.75 163 ASN A C 1
ATOM 1372 O O . ASN A 1 163 ? 37.000 -19.547 -21.929 1.00 83.75 163 ASN A O 1
ATOM 1376 N N . ILE A 1 164 ? 37.537 -20.425 -23.919 1.00 85.38 164 ILE A N 1
AT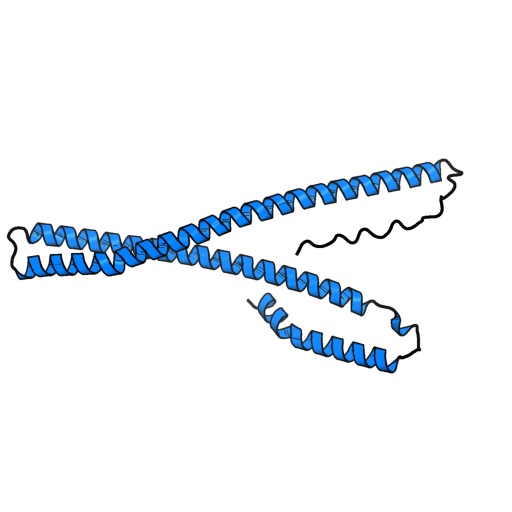OM 1377 C CA . ILE A 1 164 ? 36.188 -20.952 -24.207 1.00 85.38 164 ILE A CA 1
ATOM 1378 C C . ILE A 1 164 ? 35.599 -21.813 -23.073 1.00 85.38 164 ILE A C 1
ATOM 1380 O O . ILE A 1 164 ? 34.434 -21.652 -22.725 1.00 85.38 164 ILE A O 1
ATOM 1384 N N . ASN A 1 165 ? 36.411 -22.641 -22.406 1.00 86.94 165 ASN A N 1
ATOM 1385 C CA . ASN A 1 165 ? 35.960 -23.462 -21.274 1.00 86.94 165 ASN A CA 1
ATOM 1386 C C . ASN A 1 165 ? 35.480 -22.612 -20.084 1.00 86.94 165 ASN A C 1
ATOM 1388 O O . ASN A 1 165 ? 34.473 -22.934 -19.455 1.00 86.94 165 ASN A O 1
ATOM 1392 N N . LEU A 1 166 ? 36.163 -21.496 -19.802 1.00 85.81 166 LEU A N 1
ATOM 1393 C CA . LEU A 1 166 ? 35.751 -20.548 -18.764 1.00 85.81 166 LEU A CA 1
ATOM 1394 C C . LEU A 1 166 ? 34.439 -19.847 -19.150 1.00 85.81 166 LEU A C 1
ATOM 1396 O O . LEU A 1 166 ? 33.592 -19.615 -18.288 1.00 85.81 166 LEU A O 1
ATOM 1400 N N . LYS A 1 167 ? 34.242 -19.540 -20.440 1.00 83.44 167 LYS A N 1
ATOM 1401 C CA . LYS A 1 167 ? 32.985 -18.975 -20.962 1.00 83.44 167 LYS A CA 1
ATOM 1402 C C . LYS A 1 167 ? 31.829 -19.973 -20.811 1.00 83.44 167 LYS A C 1
ATOM 1404 O O . LYS A 1 167 ? 30.782 -19.607 -20.282 1.00 83.44 167 LYS A O 1
ATOM 1409 N N . CYS A 1 168 ? 32.040 -21.249 -21.148 1.00 85.62 168 CYS A N 1
ATOM 1410 C CA . CYS A 1 168 ? 31.062 -22.317 -20.910 1.00 85.62 168 CYS A CA 1
ATOM 1411 C C . CYS A 1 168 ? 30.715 -22.468 -19.420 1.00 85.62 168 CYS A C 1
ATOM 1413 O O . CYS A 1 168 ? 29.542 -22.588 -19.071 1.00 85.62 168 CYS A O 1
ATOM 1415 N N . GLN A 1 169 ? 31.707 -22.401 -18.526 1.00 89.06 169 GLN A N 1
ATOM 1416 C CA . GLN A 1 169 ? 31.474 -22.465 -17.080 1.00 89.06 169 GLN A CA 1
ATOM 1417 C C . GLN A 1 169 ? 30.625 -21.287 -16.576 1.00 89.06 169 GLN A C 1
ATOM 1419 O O . GLN A 1 169 ? 29.687 -21.492 -15.806 1.00 89.06 169 GLN A O 1
ATOM 1424 N N . LYS A 1 170 ? 30.915 -20.061 -17.029 1.00 84.31 170 LYS A N 1
ATOM 1425 C CA . LYS A 1 170 ? 30.110 -18.871 -16.704 1.00 84.31 170 LYS A CA 1
ATOM 1426 C C . LYS A 1 170 ? 28.679 -18.986 -17.230 1.00 84.31 170 LYS A C 1
ATOM 1428 O O . LYS A 1 170 ? 27.744 -18.619 -16.526 1.00 84.31 170 LYS A O 1
ATOM 1433 N N . HIS A 1 171 ? 28.492 -19.540 -18.427 1.00 85.62 171 HIS A N 1
ATOM 1434 C CA . HIS A 1 171 ? 27.158 -19.802 -18.962 1.00 85.62 171 HIS A CA 1
ATOM 1435 C C . HIS A 1 171 ? 26.389 -20.824 -18.108 1.00 85.62 171 HIS A C 1
ATOM 1437 O O . HIS A 1 171 ? 25.220 -20.615 -17.801 1.00 85.62 171 HIS A O 1
ATOM 1443 N N . GLN A 1 172 ? 27.047 -21.887 -17.636 1.00 88.62 172 GLN A N 1
ATOM 1444 C CA . GLN A 1 172 ? 26.419 -22.844 -16.722 1.00 88.62 172 GLN A CA 1
ATOM 1445 C C . GLN A 1 172 ? 26.017 -22.198 -15.385 1.00 88.62 172 GLN A C 1
ATOM 1447 O O . GLN A 1 172 ? 24.949 -22.498 -14.856 1.00 88.62 172 GLN A O 1
ATOM 1452 N N . GLN A 1 173 ? 26.837 -21.287 -14.847 1.00 86.94 173 GLN A N 1
ATOM 1453 C CA . GLN A 1 173 ? 26.478 -20.500 -13.659 1.00 86.94 173 GLN A CA 1
ATOM 1454 C C . GLN A 1 173 ? 25.248 -19.624 -13.919 1.00 86.94 173 GLN A C 1
ATOM 1456 O O . GLN A 1 173 ? 24.328 -19.620 -13.107 1.00 86.94 173 GLN A O 1
ATOM 1461 N N . PHE A 1 174 ? 25.183 -18.966 -15.077 1.00 83.38 174 PHE A N 1
ATOM 1462 C CA . PHE A 1 174 ? 24.013 -18.200 -15.501 1.00 83.38 174 PHE A CA 1
ATOM 1463 C C . PHE A 1 174 ? 22.739 -19.062 -15.575 1.00 83.38 174 PHE A C 1
ATOM 1465 O O . PHE A 1 174 ? 21.697 -18.643 -15.080 1.00 83.38 174 PHE A O 1
ATOM 1472 N N . LEU A 1 175 ? 22.807 -20.285 -16.115 1.00 86.06 175 LEU A N 1
ATOM 1473 C CA . LEU A 1 175 ? 21.659 -21.204 -16.140 1.00 86.06 175 LEU A CA 1
ATOM 1474 C C . LEU A 1 175 ? 21.204 -21.611 -14.730 1.00 86.06 175 LEU A C 1
ATOM 1476 O O . LEU A 1 175 ? 20.004 -21.682 -14.463 1.00 86.06 175 LEU A O 1
ATOM 1480 N N . ASN A 1 176 ? 22.147 -21.831 -13.813 1.00 88.06 176 ASN A N 1
ATOM 1481 C CA . ASN A 1 176 ? 21.827 -22.127 -12.416 1.00 88.06 176 ASN A CA 1
ATOM 1482 C C . ASN A 1 176 ? 21.174 -20.918 -11.721 1.00 88.06 176 ASN A C 1
ATOM 1484 O O . ASN A 1 176 ? 20.229 -21.093 -10.955 1.00 88.06 176 ASN A O 1
ATOM 1488 N N . GLU A 1 177 ? 21.636 -19.697 -12.009 1.00 84.81 177 GLU A N 1
ATOM 1489 C CA . GLU A 1 177 ? 21.001 -18.463 -11.530 1.00 84.81 177 GLU A CA 1
ATOM 1490 C C . GLU A 1 177 ? 19.570 -18.311 -12.062 1.00 84.81 177 GLU A C 1
ATOM 1492 O O . GLU A 1 177 ? 18.681 -17.949 -11.294 1.00 84.81 177 GLU A O 1
ATOM 1497 N N . LEU A 1 178 ? 19.326 -18.605 -13.346 1.00 83.62 178 LEU A N 1
ATOM 1498 C CA . LEU A 1 178 ? 17.976 -18.587 -13.923 1.00 83.62 178 LEU A CA 1
ATOM 1499 C C . LEU A 1 178 ? 17.051 -19.569 -13.194 1.00 83.62 178 LEU A C 1
ATOM 1501 O O . LEU A 1 178 ? 15.963 -19.185 -12.768 1.00 83.62 178 LEU A O 1
ATOM 1505 N N . ALA A 1 179 ? 17.504 -20.809 -12.991 1.00 85.50 179 ALA A N 1
ATOM 1506 C CA . ALA A 1 179 ? 16.735 -21.826 -12.279 1.00 85.50 179 ALA A CA 1
ATOM 1507 C C . ALA A 1 179 ? 16.441 -21.423 -10.822 1.00 85.50 179 ALA A C 1
ATOM 1509 O O . ALA A 1 179 ? 15.342 -21.656 -10.325 1.00 85.50 179 ALA A O 1
ATOM 1510 N N . ALA A 1 180 ? 17.393 -20.770 -10.148 1.00 85.31 180 ALA A N 1
ATOM 1511 C CA . ALA A 1 180 ? 17.211 -20.266 -8.788 1.00 85.31 180 ALA A CA 1
ATOM 1512 C C . ALA A 1 180 ? 16.225 -19.084 -8.699 1.00 85.31 180 ALA A C 1
ATOM 1514 O O . ALA A 1 180 ? 15.614 -18.882 -7.651 1.00 85.31 180 ALA A O 1
ATOM 1515 N N . TYR A 1 181 ? 16.054 -18.313 -9.778 1.00 81.62 181 TYR A N 1
ATOM 1516 C CA . TYR A 1 181 ? 15.095 -17.203 -9.854 1.00 81.62 181 TYR A CA 1
ATOM 1517 C C . TYR A 1 181 ? 13.681 -17.632 -10.269 1.00 81.62 181 TYR A C 1
ATOM 1519 O O . TYR A 1 181 ? 12.735 -16.874 -10.039 1.00 81.62 181 TYR A O 1
ATOM 1527 N N . GLN A 1 182 ? 13.516 -18.839 -10.819 1.00 81.75 182 GLN A N 1
ATOM 1528 C CA . GLN A 1 182 ? 12.224 -19.381 -11.251 1.00 81.75 182 GLN A CA 1
ATOM 1529 C C . GLN A 1 182 ? 11.129 -19.294 -10.167 1.00 81.75 182 GLN A C 1
ATOM 1531 O O . GLN A 1 182 ? 10.050 -18.796 -10.473 1.00 81.75 182 GLN A O 1
ATOM 1536 N N . PRO A 1 183 ? 11.379 -19.624 -8.882 1.00 84.88 183 PRO A N 1
ATOM 1537 C CA . PRO A 1 183 ? 10.347 -19.502 -7.850 1.00 84.88 183 PRO A CA 1
ATOM 1538 C C . PRO A 1 183 ? 9.885 -18.056 -7.609 1.00 84.88 183 PRO A C 1
ATOM 1540 O O . PRO A 1 183 ? 8.717 -17.826 -7.306 1.00 84.88 183 PRO A O 1
ATOM 1543 N N . LYS A 1 184 ? 10.781 -17.064 -7.759 1.00 79.75 184 LYS A N 1
ATOM 1544 C CA . LYS A 1 184 ? 10.419 -15.638 -7.649 1.00 79.75 184 LYS A CA 1
ATOM 154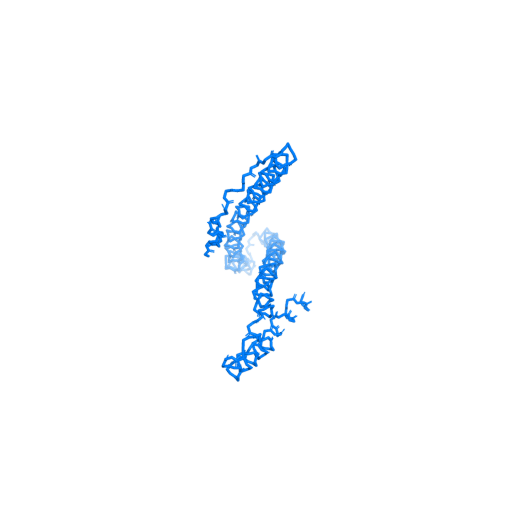5 C C . LYS A 1 184 ? 9.557 -15.209 -8.841 1.00 79.75 184 LYS A C 1
ATOM 1547 O O . LYS A 1 184 ? 8.617 -14.449 -8.648 1.00 79.75 184 LYS A O 1
ATOM 1552 N N . MET A 1 185 ? 9.843 -15.715 -10.044 1.00 78.38 185 MET A N 1
ATOM 1553 C CA . MET A 1 185 ? 8.989 -15.506 -11.221 1.00 78.38 185 MET A CA 1
ATOM 1554 C C . MET A 1 185 ? 7.603 -16.103 -11.020 1.00 78.38 185 MET A C 1
ATOM 1556 O O . MET A 1 185 ? 6.608 -15.407 -11.188 1.00 78.38 185 MET A O 1
ATOM 1560 N N . ASP A 1 186 ? 7.545 -17.365 -10.608 1.00 81.81 186 ASP A N 1
ATOM 1561 C CA . ASP A 1 186 ? 6.291 -18.081 -10.399 1.00 81.81 186 ASP A CA 1
ATOM 1562 C C . ASP A 1 186 ? 5.447 -17.391 -9.315 1.00 81.81 186 ASP A C 1
ATOM 1564 O O . ASP A 1 186 ? 4.246 -17.218 -9.488 1.00 81.81 186 ASP A O 1
ATOM 1568 N N . SER A 1 187 ? 6.076 -16.886 -8.248 1.00 80.56 187 SER A N 1
ATOM 1569 C CA . SER A 1 187 ? 5.405 -16.109 -7.196 1.00 80.56 187 SER A CA 1
ATOM 1570 C C . SER A 1 187 ? 4.801 -14.784 -7.677 1.00 80.56 187 SER A C 1
ATOM 1572 O O . SER A 1 187 ? 3.869 -14.295 -7.043 1.00 80.56 187 SER A O 1
ATOM 1574 N N . VAL A 1 188 ? 5.347 -14.171 -8.728 1.00 77.12 188 VAL A N 1
ATOM 1575 C CA . VAL A 1 188 ? 4.821 -12.924 -9.313 1.00 77.12 188 VAL A CA 1
ATOM 1576 C C . VAL A 1 188 ? 3.799 -13.224 -10.416 1.00 77.12 188 VAL A C 1
ATOM 1578 O O . VAL A 1 188 ? 2.952 -12.395 -10.699 1.00 77.12 188 VAL A O 1
ATOM 1581 N N . ILE A 1 189 ? 3.852 -14.399 -11.049 1.00 72.75 189 ILE A N 1
ATOM 1582 C CA . ILE A 1 189 ? 2.959 -14.772 -12.160 1.00 72.75 189 ILE A CA 1
ATOM 1583 C C . ILE A 1 189 ? 1.700 -15.515 -11.676 1.00 72.75 189 ILE A C 1
ATOM 1585 O O . ILE A 1 189 ? 0.661 -15.437 -12.329 1.00 72.75 189 ILE A O 1
ATOM 1589 N N . LEU A 1 190 ? 1.793 -16.266 -10.573 1.00 64.50 190 LEU A N 1
ATOM 1590 C CA . LEU A 1 190 ? 0.734 -17.161 -10.078 1.00 64.50 190 LEU A CA 1
ATOM 1591 C C . LEU A 1 190 ? -0.069 -16.605 -8.889 1.00 64.50 190 LEU A C 1
ATOM 1593 O O . LEU A 1 190 ? -1.013 -17.268 -8.456 1.00 64.50 190 LEU A O 1
ATOM 1597 N N . ASN A 1 191 ? 0.298 -15.433 -8.365 1.00 50.19 191 ASN A N 1
ATOM 1598 C CA . ASN A 1 191 ? -0.497 -14.669 -7.393 1.00 50.19 191 ASN A CA 1
ATOM 1599 C C . ASN A 1 191 ? -1.252 -13.540 -8.095 1.00 50.19 191 ASN A C 1
ATOM 1601 O O . ASN A 1 191 ? -2.361 -13.213 -7.619 1.00 50.19 191 ASN A O 1
#

pLDDT: mean 82.37, std 12.99, range [34.91, 96.12]

Organism: NCBI:txid1234261

Solvent-accessible surface area (backbone atoms only — not comparable to full-atom values): 10870 Å² total; per-residue (Å²): 132,84,81,76,76,82,70,72,70,80,71,84,66,73,84,74,81,67,87,45,74,63,48,51,48,53,52,49,53,50,53,52,50,51,54,50,53,48,52,52,51,53,52,52,51,49,52,53,52,51,54,54,49,55,48,52,51,52,50,52,56,48,54,54,49,51,53,52,49,53,53,53,50,46,47,57,58,53,60,40,48,53,52,52,51,53,53,47,53,40,46,76,68,64,38,93,58,38,69,61,52,51,53,51,52,51,54,51,51,54,52,49,54,55,50,52,50,55,49,51,53,52,51,51,53,52,50,53,53,52,50,53,54,51,50,53,51,52,51,53,53,49,51,52,52,51,53,53,54,49,58,64,69,69,57,69,66,78,80,47,72,76,65,45,70,60,53,53,51,52,50,52,50,49,52,53,51,52,62,69,44,44,64,62,52,47,59,69,72,76,108

Radius of gyration: 32.48 Å; Cα contacts (8 Å, |Δi|>4): 27; chains: 1; bounding box: 74×43×93 Å

Mean predicted aligned error: 12.27 Å